Protein AF-A0A2V7VIF2-F1 (afdb_monomer_lite)

Radius of gyration: 18.92 Å; chains: 1; bounding box: 60×43×46 Å

Sequence (227 aa):
MGPTIATVLCADWAGSARGREVFSAVVGERSVRRIPVPAGGWDVEAAVKVARDCSTTGGVLLGFDAPLGVPRSFWEAATAGLDPRPRHFAEWLHGLDPRFFDTVPGREDWSIRRPFFAVPHRAEGGLTAFVRAAARQRVDLWRAVDRRVGGKPPFVVAGIPGSVGSAARDLWRSLPPHRERGEVGVWPFDGSIEALLTNNKVAVAEIYPALAYARALAPQAVPRGRK

Foldseek 3Di:
DFFDAQKEKEWAFDLDQVRIWIWIQGPVVRDIDTDDAPPVGDAPVVLLVVLLVVLVVTFYEYAYQADDDFAPQLLCLLQVPDVVGDPGRLRVLLVADPQCLDEDDDLVPDDSNNPAYEFDDPPVCTVNSNCVSQVVSVDDQDHPVCVVVVHDRLRHCYDDPRHRVSRHSRCSNPPNVCVVVLCEAEPPTNHDSSVRCVRNSYYYYYDDVVVVVCVVPPPDPPPPPDD

Structure (mmCIF, N/CA/C/O backbone):
data_AF-A0A2V7VIF2-F1
#
_entry.id   AF-A0A2V7VIF2-F1
#
loop_
_atom_site.group_PDB
_atom_site.id
_atom_site.type_symbol
_atom_site.label_atom_id
_atom_site.label_alt_id
_atom_site.label_comp_id
_atom_site.label_asym_id
_atom_site.label_entity_id
_atom_site.label_seq_id
_atom_site.pdbx_PDB_ins_code
_atom_site.Cartn_x
_atom_site.Cartn_y
_atom_site.Cartn_z
_atom_site.occupancy
_atom_site.B_iso_or_equiv
_atom_site.auth_seq_id
_atom_site.auth_comp_id
_atom_site.auth_asym_id
_atom_site.auth_atom_id
_atom_site.pdbx_PDB_model_num
ATOM 1 N N . MET A 1 1 ? -27.983 -7.231 13.848 1.00 53.22 1 MET A N 1
ATOM 2 C CA . MET A 1 1 ? -27.285 -6.005 13.404 1.00 53.22 1 MET A CA 1
ATOM 3 C C . MET A 1 1 ? -25.873 -6.410 13.018 1.00 53.22 1 MET A C 1
ATOM 5 O O . MET A 1 1 ? -25.231 -7.068 13.825 1.00 53.22 1 MET A O 1
ATOM 9 N N . GLY A 1 2 ? -25.445 -6.145 11.778 1.00 59.97 2 GLY A N 1
ATOM 10 C CA . GLY A 1 2 ? -24.071 -6.435 11.340 1.00 59.97 2 GLY A CA 1
ATOM 11 C C . GLY A 1 2 ? -23.055 -5.531 12.051 1.00 59.97 2 GLY A C 1
ATOM 12 O O . GLY A 1 2 ? -23.467 -4.538 12.657 1.00 59.97 2 GLY A O 1
ATOM 13 N N . PRO A 1 3 ? -21.752 -5.854 12.019 1.00 72.19 3 PRO A N 1
ATOM 14 C CA . PRO A 1 3 ? -20.745 -5.001 12.635 1.00 72.19 3 PRO A CA 1
ATOM 15 C C . PRO A 1 3 ? -20.755 -3.614 11.985 1.00 72.19 3 PRO A C 1
ATOM 17 O O . PRO A 1 3 ? -20.649 -3.477 10.768 1.00 72.19 3 PRO A O 1
ATOM 20 N N . THR A 1 4 ? -20.885 -2.581 12.810 1.00 84.94 4 THR A N 1
ATOM 21 C CA . THR A 1 4 ? -20.794 -1.184 12.387 1.00 84.94 4 THR A CA 1
ATOM 22 C C . THR A 1 4 ? -19.371 -0.673 12.563 1.00 84.94 4 THR A C 1
ATOM 24 O O . THR A 1 4 ? -18.682 -1.040 13.519 1.00 84.94 4 THR A O 1
ATOM 27 N N . ILE A 1 5 ? -18.940 0.211 11.664 1.00 91.06 5 ILE A N 1
ATOM 28 C CA . ILE A 1 5 ? -17.685 0.949 11.823 1.00 91.06 5 ILE A CA 1
ATOM 29 C C . ILE A 1 5 ? -17.865 1.928 12.986 1.00 91.06 5 ILE A C 1
ATOM 31 O O . ILE A 1 5 ? -18.652 2.868 12.887 1.00 91.06 5 ILE A O 1
ATOM 35 N N . ALA A 1 6 ? -17.151 1.695 14.085 1.00 93.94 6 ALA A N 1
ATOM 36 C CA . ALA A 1 6 ? -17.123 2.593 15.236 1.00 93.94 6 ALA A CA 1
ATOM 37 C C . ALA A 1 6 ? -16.050 3.676 15.069 1.00 93.94 6 ALA A C 1
ATOM 39 O O . ALA A 1 6 ? -16.282 4.836 15.414 1.00 93.94 6 ALA A O 1
ATOM 40 N N . THR A 1 7 ? -14.907 3.303 14.484 1.00 96.94 7 THR A N 1
ATOM 41 C CA . THR A 1 7 ? -13.755 4.190 14.298 1.00 96.94 7 THR A CA 1
ATOM 42 C C . THR A 1 7 ? -13.214 4.091 12.874 1.00 96.94 7 THR A C 1
ATOM 44 O O . THR A 1 7 ? -13.053 2.997 12.334 1.00 96.94 7 THR A O 1
ATOM 47 N N . VAL A 1 8 ? -12.892 5.236 12.275 1.00 96.88 8 VAL A N 1
ATOM 48 C CA . VAL A 1 8 ? -12.101 5.319 11.043 1.00 96.88 8 VAL A CA 1
ATOM 49 C C . VAL A 1 8 ? -10.745 5.915 11.392 1.00 96.88 8 VAL A C 1
ATOM 51 O O . VAL A 1 8 ? -10.676 7.021 11.922 1.00 96.88 8 VAL A O 1
ATOM 54 N N . LEU A 1 9 ? -9.673 5.190 11.100 1.00 97.75 9 LEU A N 1
ATOM 55 C CA . LEU A 1 9 ? -8.310 5.693 11.177 1.00 97.75 9 LEU A CA 1
ATOM 56 C C . LEU A 1 9 ? -7.861 6.103 9.776 1.00 97.75 9 LEU A C 1
ATOM 58 O O . LEU A 1 9 ? -7.894 5.291 8.857 1.00 97.75 9 LEU A O 1
ATOM 62 N N . CYS A 1 10 ? -7.438 7.351 9.618 1.00 96.88 10 CYS A N 1
ATOM 63 C CA . CYS A 1 10 ? -6.873 7.878 8.382 1.00 96.88 10 CYS A CA 1
ATOM 64 C C . CYS A 1 10 ? -5.376 8.093 8.588 1.00 96.88 10 CYS A C 1
ATOM 66 O O . CYS A 1 10 ? -4.982 8.984 9.342 1.00 96.88 10 CYS A O 1
ATOM 68 N N . ALA A 1 11 ? -4.564 7.274 7.932 1.00 97.06 11 ALA A N 1
ATOM 69 C CA . ALA A 1 11 ? -3.117 7.355 7.945 1.00 97.06 11 ALA A CA 1
ATOM 70 C C . ALA A 1 11 ? -2.631 8.100 6.692 1.00 97.06 11 ALA A C 1
ATOM 72 O O . ALA A 1 11 ? -2.692 7.561 5.587 1.00 97.06 11 ALA A O 1
ATOM 73 N N . ASP A 1 12 ? -2.155 9.331 6.868 1.00 94.75 12 ASP A N 1
ATOM 74 C CA . ASP A 1 12 ? -1.377 10.043 5.852 1.00 94.75 12 ASP A CA 1
ATOM 75 C C . ASP A 1 12 ? -0.024 9.332 5.728 1.00 94.75 12 ASP A C 1
ATOM 77 O O . ASP A 1 12 ? 0.753 9.280 6.691 1.00 94.75 12 ASP A O 1
ATOM 81 N N . TRP A 1 13 ? 0.206 8.668 4.591 1.00 94.56 13 TRP A N 1
ATOM 82 C CA . TRP A 1 13 ? 1.284 7.696 4.449 1.00 94.56 13 TRP A CA 1
ATOM 83 C C . TRP A 1 13 ? 2.366 8.170 3.488 1.00 94.56 13 TRP A C 1
ATOM 85 O O . TRP A 1 13 ? 2.191 8.246 2.275 1.00 94.56 13 TRP A O 1
ATOM 95 N N . ALA A 1 14 ? 3.554 8.406 4.035 1.00 87.00 14 ALA A N 1
ATOM 96 C CA . ALA A 1 14 ? 4.743 8.737 3.267 1.00 87.00 14 ALA A CA 1
ATOM 97 C C . ALA A 1 14 ? 5.722 7.556 3.187 1.00 87.00 14 ALA A C 1
ATOM 99 O O . ALA A 1 14 ? 5.712 6.626 3.996 1.00 87.00 14 ALA A O 1
ATOM 100 N N . GLY A 1 15 ? 6.657 7.629 2.237 1.00 77.69 15 GLY A N 1
ATOM 101 C CA . GLY A 1 15 ? 7.770 6.679 2.134 1.00 77.69 15 GLY A CA 1
ATOM 102 C C . GLY A 1 15 ? 8.740 6.690 3.321 1.00 77.69 15 GLY A C 1
ATOM 103 O O . GLY A 1 15 ? 9.493 5.739 3.490 1.00 77.69 15 GLY A O 1
ATOM 104 N N . SER A 1 16 ? 8.738 7.752 4.132 1.00 81.75 16 SER A N 1
ATOM 105 C CA . SER A 1 16 ? 9.545 7.871 5.347 1.00 81.75 16 SER A CA 1
ATOM 106 C C . SER A 1 16 ? 8.655 8.117 6.563 1.00 81.75 16 SER A C 1
ATOM 108 O O . SER A 1 16 ? 7.630 8.791 6.467 1.00 81.75 16 SER A O 1
ATOM 110 N N . ALA A 1 17 ? 9.074 7.610 7.724 1.00 81.00 17 ALA A N 1
ATOM 111 C CA . ALA A 1 17 ? 8.302 7.722 8.963 1.00 81.00 17 ALA A CA 1
ATOM 112 C C . ALA A 1 17 ? 8.070 9.176 9.417 1.00 81.00 17 ALA A C 1
ATOM 114 O O . ALA A 1 17 ? 7.057 9.475 10.037 1.00 81.00 17 ALA A O 1
ATOM 115 N N . ARG A 1 18 ? 8.984 10.098 9.076 1.00 81.19 18 ARG A N 1
ATOM 116 C CA . ARG A 1 18 ? 8.942 11.507 9.510 1.00 81.19 18 ARG A CA 1
ATOM 117 C C . ARG A 1 18 ? 7.752 12.295 8.945 1.00 81.19 18 ARG A C 1
ATOM 119 O O . ARG A 1 18 ? 7.425 13.340 9.492 1.00 81.19 18 ARG A O 1
ATOM 126 N N . GLY A 1 19 ? 7.152 11.832 7.850 1.00 79.62 19 GLY A N 1
ATOM 127 C CA . GLY A 1 19 ? 6.015 12.495 7.204 1.00 79.62 19 GLY A CA 1
ATOM 128 C C . GLY A 1 19 ? 4.673 11.809 7.435 1.00 79.62 19 GLY A C 1
ATOM 129 O O . GLY A 1 19 ? 3.715 12.172 6.769 1.00 79.62 19 GLY A O 1
ATOM 130 N N . ARG A 1 20 ? 4.613 10.790 8.298 1.00 94.38 20 ARG A N 1
ATOM 131 C CA . ARG A 1 20 ? 3.396 10.003 8.514 1.00 94.38 20 ARG A CA 1
ATOM 132 C C . ARG A 1 20 ? 2.598 10.548 9.681 1.00 94.38 20 ARG A C 1
ATOM 134 O O . ARG A 1 20 ? 3.163 10.864 10.724 1.00 94.38 20 ARG A O 1
ATOM 141 N N . GLU A 1 21 ? 1.286 10.576 9.522 1.00 96.25 21 GLU A N 1
ATOM 142 C CA . GLU A 1 21 ? 0.345 11.023 10.546 1.00 96.25 21 GLU A CA 1
ATOM 143 C C . GLU A 1 21 ? -0.875 10.111 10.569 1.00 96.25 21 GLU A C 1
ATOM 145 O O . GLU A 1 21 ? -1.302 9.619 9.529 1.00 96.25 21 GLU A O 1
ATOM 150 N N . VAL A 1 22 ? -1.469 9.904 11.746 1.00 97.56 22 VAL A N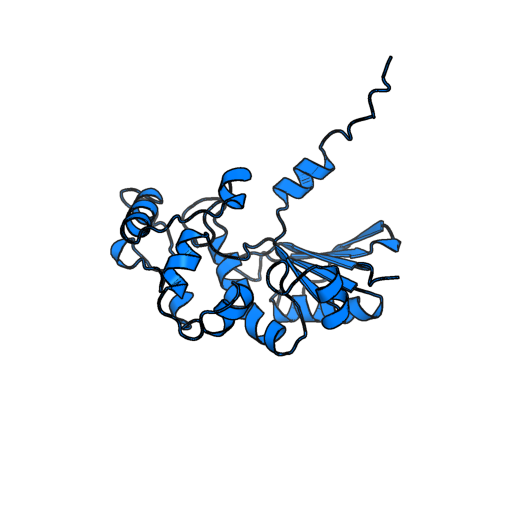 1
ATOM 151 C CA . VAL A 1 22 ? -2.707 9.126 11.880 1.00 97.56 22 VAL A CA 1
ATOM 152 C C . VAL A 1 22 ? -3.750 9.951 12.616 1.00 97.56 22 VAL A C 1
ATOM 154 O O . VAL A 1 22 ? -3.506 10.486 13.699 1.00 97.56 22 VAL A O 1
ATOM 157 N N . PHE A 1 23 ? -4.938 10.030 12.030 1.00 97.31 23 PHE A N 1
ATOM 158 C CA . PHE A 1 23 ? -6.107 10.674 12.610 1.00 97.31 23 PHE A CA 1
ATOM 159 C C . PHE A 1 23 ? -7.181 9.629 12.882 1.00 97.31 23 PHE A C 1
ATOM 161 O O . PHE A 1 23 ? -7.395 8.735 12.072 1.00 97.31 23 PHE A O 1
ATOM 168 N N . SER A 1 24 ? -7.874 9.759 14.007 1.00 97.06 24 SER A N 1
ATOM 169 C CA . SER A 1 24 ? -9.024 8.937 14.362 1.00 97.06 24 SER A CA 1
ATOM 170 C C . SER A 1 24 ? -10.302 9.747 14.265 1.00 97.06 24 SER A C 1
ATOM 172 O O . SER A 1 24 ? -10.382 10.846 14.813 1.00 97.06 24 SER A O 1
ATOM 174 N N . ALA A 1 25 ? -11.291 9.190 13.576 1.00 95.81 25 ALA A N 1
ATOM 175 C CA . ALA A 1 25 ? -12.657 9.669 13.542 1.00 95.81 25 ALA A CA 1
ATOM 176 C C . ALA A 1 25 ? -13.565 8.659 14.255 1.00 95.81 25 ALA A C 1
ATOM 178 O O . ALA A 1 25 ? -13.778 7.551 13.757 1.00 95.81 25 ALA A O 1
ATOM 179 N N . VAL A 1 26 ? -14.116 9.044 15.407 1.00 94.75 26 VAL A N 1
ATOM 180 C CA . VAL A 1 26 ? -15.077 8.216 16.149 1.00 94.75 26 VAL A CA 1
ATOM 181 C C . VAL A 1 26 ? -16.476 8.549 15.645 1.00 94.75 26 VAL A C 1
ATOM 183 O O . VAL A 1 26 ? -16.974 9.659 15.844 1.00 94.75 26 VAL A O 1
ATOM 186 N N . VAL A 1 27 ? -17.113 7.592 14.967 1.00 91.06 27 VAL A N 1
ATOM 187 C CA . VAL A 1 27 ? -18.338 7.827 14.184 1.00 91.06 27 VAL A CA 1
ATOM 188 C C . VAL A 1 27 ? -19.492 8.291 15.073 1.00 91.06 27 VAL A C 1
ATOM 190 O O . VAL A 1 27 ? -20.161 9.271 14.744 1.00 91.06 27 VAL A O 1
ATOM 193 N N . GLY A 1 28 ? -19.693 7.628 16.216 1.00 90.25 28 GLY A N 1
ATOM 194 C CA . GLY A 1 28 ? -20.764 7.965 17.160 1.00 90.25 28 GLY A CA 1
ATOM 195 C C . GLY A 1 28 ? -20.586 9.334 17.823 1.00 90.25 28 GLY A C 1
ATOM 196 O O . GLY A 1 28 ? -21.564 10.044 18.033 1.00 90.25 28 GLY A O 1
ATOM 197 N N . GLU A 1 29 ? -19.343 9.738 18.092 1.00 93.00 29 GLU A N 1
ATOM 198 C CA . GLU A 1 29 ? -19.028 11.042 18.693 1.00 93.00 29 GLU A CA 1
ATOM 199 C C . GLU A 1 29 ? -18.984 12.179 17.669 1.00 93.00 29 GLU A C 1
ATOM 201 O O . GLU A 1 29 ? -18.996 13.349 18.047 1.00 93.00 29 GLU A O 1
ATOM 206 N N . ARG A 1 30 ? -18.876 11.849 16.375 1.00 92.12 30 ARG A N 1
ATOM 207 C CA . ARG A 1 30 ? -18.599 12.809 15.296 1.00 92.12 30 ARG A CA 1
ATOM 208 C C . ARG A 1 30 ? -17.356 13.664 15.580 1.00 92.12 30 ARG A C 1
ATOM 210 O O . ARG A 1 30 ? -17.311 14.839 15.219 1.00 92.12 30 ARG A O 1
ATOM 217 N N . SER A 1 31 ? -16.354 13.071 16.226 1.00 93.06 31 SER A N 1
ATOM 218 C CA . SER A 1 31 ? -15.113 13.740 16.613 1.00 93.06 31 SER A CA 1
ATOM 219 C C . SER A 1 31 ? -13.951 13.250 15.751 1.00 93.06 31 SER A C 1
ATOM 221 O O . SER A 1 31 ? -13.909 12.082 15.369 1.00 93.06 31 SER A O 1
ATOM 223 N N . VAL A 1 32 ? -13.017 14.151 15.430 1.00 95.12 32 VAL A N 1
ATOM 224 C CA . VAL A 1 32 ? -11.762 13.826 14.739 1.00 95.12 32 VAL A CA 1
ATOM 225 C C . VAL A 1 32 ? -10.604 14.285 15.606 1.00 95.12 32 VAL A C 1
ATOM 227 O O . VAL A 1 32 ? -10.598 15.416 16.092 1.00 95.12 32 VAL A O 1
ATOM 230 N N . ARG A 1 33 ? -9.625 13.408 15.819 1.00 96.56 33 ARG A N 1
ATOM 231 C CA . ARG A 1 33 ? -8.464 13.677 16.669 1.00 96.56 33 ARG A CA 1
ATOM 232 C C . ARG A 1 33 ? -7.207 13.161 15.995 1.00 96.56 33 ARG A C 1
ATOM 234 O O . ARG A 1 33 ? -7.208 12.076 15.421 1.00 96.56 33 ARG A O 1
ATOM 241 N N . ARG A 1 34 ? -6.120 13.919 16.095 1.00 97.44 34 ARG A N 1
ATOM 242 C CA . ARG A 1 34 ? -4.791 13.418 15.742 1.00 97.44 34 ARG A CA 1
ATOM 243 C C . ARG A 1 34 ? -4.338 12.435 16.818 1.00 97.44 34 ARG A C 1
ATOM 245 O O . ARG A 1 34 ? -4.442 12.747 18.004 1.00 97.44 34 ARG A O 1
ATOM 252 N N . ILE A 1 35 ? -3.850 11.268 16.414 1.00 97.31 35 ILE A N 1
ATOM 253 C CA . ILE A 1 35 ? -3.261 10.298 17.336 1.00 97.31 35 ILE A CA 1
ATOM 254 C C . ILE A 1 35 ? -1.810 10.716 17.618 1.00 97.31 35 ILE A C 1
ATOM 256 O O . ILE A 1 35 ? -1.086 11.038 16.672 1.00 97.31 35 ILE A O 1
ATOM 260 N N . PRO A 1 36 ? -1.367 10.743 18.890 1.00 95.62 36 PRO A N 1
ATOM 261 C CA . PRO A 1 36 ? 0.021 11.038 19.222 1.00 95.62 36 PRO A CA 1
ATOM 262 C C . PRO A 1 36 ? 0.992 10.116 18.480 1.00 95.62 36 PRO A C 1
ATOM 264 O O . PRO A 1 36 ? 0.777 8.906 18.408 1.00 95.62 36 PRO A O 1
ATOM 267 N N . VAL A 1 37 ? 2.065 10.696 17.941 1.00 94.12 37 VAL A N 1
ATOM 268 C CA . VAL A 1 37 ? 3.093 9.946 17.213 1.00 94.12 37 VAL A CA 1
ATOM 269 C C . VAL A 1 37 ? 3.811 8.995 18.186 1.00 94.12 37 VAL A C 1
ATOM 271 O O . VAL A 1 37 ? 4.276 9.455 19.233 1.00 94.12 37 VAL A O 1
ATOM 274 N N . PRO A 1 38 ? 3.924 7.690 17.876 1.00 92.88 38 PRO A N 1
ATOM 275 C CA . PRO A 1 38 ? 4.687 6.747 18.690 1.00 92.88 38 PRO A CA 1
ATOM 276 C C . PRO A 1 38 ? 6.164 7.148 18.801 1.00 92.88 38 PRO A C 1
ATOM 278 O O . PRO A 1 38 ? 6.705 7.795 17.907 1.00 92.88 38 PRO A O 1
ATOM 281 N N . ALA A 1 39 ? 6.857 6.712 19.858 1.00 88.62 39 ALA A N 1
ATOM 282 C CA . ALA A 1 39 ? 8.267 7.061 20.085 1.00 88.62 39 ALA A CA 1
ATOM 283 C C . ALA A 1 39 ? 9.205 6.670 18.919 1.00 88.62 39 ALA A C 1
ATOM 285 O O . ALA A 1 39 ? 10.198 7.351 18.679 1.00 88.62 39 ALA A O 1
ATOM 286 N N . GLY A 1 40 ? 8.877 5.604 18.177 1.00 88.38 40 GLY A N 1
ATOM 287 C CA . GLY A 1 40 ? 9.597 5.161 16.973 1.00 88.38 40 GLY A CA 1
ATOM 288 C C . GLY A 1 40 ? 9.097 5.772 15.655 1.00 88.38 40 GLY A C 1
ATOM 289 O O . GLY A 1 40 ? 9.609 5.430 14.593 1.00 88.38 40 GLY A O 1
ATOM 290 N N . GLY A 1 41 ? 8.111 6.669 15.706 1.00 93.25 41 GLY A N 1
ATOM 291 C CA . GLY A 1 41 ? 7.366 7.131 14.538 1.00 93.25 41 GLY A CA 1
ATOM 292 C C . GLY A 1 41 ? 6.275 6.151 14.104 1.00 93.25 41 GLY A C 1
ATOM 293 O O . GLY A 1 41 ? 6.028 5.132 14.748 1.00 93.25 41 GLY A O 1
ATOM 294 N N . TRP A 1 42 ? 5.592 6.484 13.010 1.00 96.50 42 TRP A N 1
ATOM 295 C CA . TRP A 1 42 ? 4.562 5.622 12.435 1.00 96.50 42 TRP A CA 1
ATOM 296 C C . TRP A 1 42 ? 5.151 4.603 11.455 1.00 96.50 42 TRP A C 1
ATOM 298 O O . TRP A 1 42 ? 5.787 4.957 10.458 1.00 96.50 42 TRP A O 1
ATOM 308 N N . ASP A 1 43 ? 4.850 3.335 11.694 1.00 96.56 43 ASP A N 1
ATOM 309 C CA . ASP A 1 43 ? 4.967 2.224 10.755 1.00 96.56 43 ASP A CA 1
ATOM 310 C C . ASP A 1 43 ? 3.654 1.420 10.725 1.00 96.56 43 ASP A C 1
ATOM 312 O O . ASP A 1 43 ? 2.690 1.746 11.430 1.00 96.56 43 ASP A O 1
ATOM 316 N N . VAL A 1 44 ? 3.569 0.432 9.828 1.00 97.06 44 VAL A N 1
ATOM 317 C CA . VAL A 1 44 ? 2.336 -0.353 9.660 1.00 97.06 44 VAL A CA 1
ATOM 318 C C . VAL A 1 44 ? 1.989 -1.101 10.949 1.00 97.06 44 VAL A C 1
ATOM 320 O O . VAL A 1 44 ? 0.817 -1.138 11.312 1.00 97.06 44 VAL A O 1
ATOM 323 N N . GLU A 1 45 ? 2.984 -1.600 11.685 1.00 97.19 45 GLU A N 1
ATOM 324 C CA . GLU A 1 45 ? 2.784 -2.283 12.968 1.00 97.19 45 GLU A CA 1
ATOM 325 C C . GLU A 1 45 ? 2.131 -1.353 13.999 1.00 97.19 45 GLU A C 1
ATOM 327 O O . GLU A 1 45 ? 1.100 -1.696 14.577 1.00 97.19 45 GLU A O 1
ATOM 332 N N . ALA A 1 46 ? 2.648 -0.137 14.176 1.00 97.38 46 ALA A N 1
ATOM 333 C CA . ALA A 1 46 ? 2.081 0.848 15.087 1.00 97.38 46 ALA A CA 1
ATOM 334 C C . ALA A 1 46 ? 0.657 1.260 14.682 1.00 97.38 46 ALA A C 1
ATOM 336 O O . ALA A 1 46 ? -0.222 1.376 15.542 1.00 97.38 46 ALA A O 1
ATOM 337 N N . ALA A 1 47 ? 0.401 1.451 13.384 1.00 98.00 47 ALA A N 1
ATOM 338 C CA . ALA A 1 47 ? -0.930 1.782 12.879 1.00 98.00 47 ALA A CA 1
ATOM 339 C C . ALA A 1 47 ? -1.935 0.638 13.110 1.00 98.00 47 ALA A C 1
ATOM 341 O O . ALA A 1 47 ? -3.046 0.879 13.589 1.00 98.00 47 ALA A O 1
ATOM 342 N N . VAL A 1 48 ? -1.539 -0.611 12.835 1.00 98.12 48 VAL A N 1
ATOM 343 C CA . VAL A 1 48 ? -2.360 -1.807 13.088 1.00 98.12 48 VAL A CA 1
ATOM 344 C C . VAL A 1 48 ? -2.600 -1.997 14.581 1.00 98.12 48 VAL A C 1
ATOM 346 O O . VAL A 1 48 ? -3.730 -2.280 14.980 1.00 98.12 48 VAL A O 1
ATOM 349 N N . LYS A 1 49 ? -1.587 -1.781 15.426 1.00 97.25 49 LYS A N 1
ATOM 350 C CA . LYS A 1 49 ? -1.742 -1.844 16.881 1.00 97.25 49 LYS A CA 1
ATOM 351 C C . LYS A 1 49 ? -2.806 -0.859 17.367 1.00 97.25 49 LYS A C 1
ATOM 353 O O . LYS A 1 49 ? -3.714 -1.259 18.089 1.00 97.25 49 LYS A O 1
ATOM 358 N N . VAL A 1 50 ? -2.740 0.403 16.938 1.00 97.44 50 VAL A N 1
ATOM 359 C CA . VAL A 1 50 ? -3.749 1.413 17.303 1.00 97.44 50 VAL A CA 1
ATOM 360 C C . VAL A 1 50 ? -5.135 1.026 16.786 1.00 97.44 50 VAL A C 1
ATOM 362 O O . VAL A 1 50 ? -6.113 1.141 17.522 1.00 97.44 50 VAL A O 1
ATOM 365 N N . ALA A 1 51 ? -5.235 0.503 15.562 1.00 97.75 51 ALA A N 1
ATOM 366 C CA . ALA A 1 51 ? -6.502 0.012 15.021 1.00 97.75 51 ALA A CA 1
ATOM 367 C C . ALA A 1 51 ? -7.098 -1.118 15.865 1.00 97.75 51 ALA A C 1
ATOM 369 O O . ALA A 1 51 ? -8.294 -1.112 16.157 1.00 97.75 51 ALA A O 1
ATOM 370 N N . ARG A 1 52 ? -6.266 -2.061 16.308 1.00 96.38 52 ARG A N 1
ATOM 371 C CA . ARG A 1 52 ? -6.684 -3.152 17.188 1.00 96.38 52 ARG A CA 1
ATOM 372 C C . ARG A 1 52 ? -7.131 -2.647 18.554 1.00 96.38 52 ARG A C 1
ATOM 374 O O . ARG A 1 52 ? -8.181 -3.082 19.022 1.00 96.38 52 ARG A O 1
ATOM 381 N N . ASP A 1 53 ? -6.407 -1.708 19.153 1.00 95.38 53 ASP A N 1
ATOM 382 C CA . ASP A 1 53 ? -6.784 -1.110 20.438 1.00 95.38 53 ASP A CA 1
ATOM 383 C C . ASP A 1 53 ? -8.159 -0.407 20.332 1.00 95.38 53 ASP A C 1
ATOM 385 O O . ASP A 1 53 ? -9.042 -0.606 21.173 1.00 95.38 53 ASP A O 1
ATOM 389 N N . CYS A 1 54 ? -8.400 0.322 19.234 1.00 94.25 54 CYS A N 1
ATOM 390 C CA . CYS A 1 54 ? -9.695 0.942 18.931 1.00 94.25 54 CYS A CA 1
ATOM 391 C C . CYS A 1 54 ? -10.814 -0.067 18.615 1.00 94.25 54 CYS A C 1
ATOM 393 O O . CYS A 1 54 ? -11.988 0.282 18.718 1.00 94.25 54 CYS A O 1
ATOM 395 N N . SER A 1 55 ? -10.485 -1.306 18.241 1.00 91.88 55 SER A N 1
ATOM 396 C CA . SER A 1 55 ? -11.481 -2.307 17.831 1.00 91.88 55 SER A CA 1
ATOM 397 C C . SER A 1 55 ? -12.282 -2.927 18.982 1.00 91.88 55 SER A C 1
ATOM 399 O O . SER A 1 55 ? -13.271 -3.630 18.768 1.00 91.88 55 SER A O 1
ATOM 401 N N . THR A 1 56 ? -11.896 -2.618 20.221 1.00 85.81 56 THR A N 1
ATOM 402 C CA . THR A 1 56 ? -12.605 -3.029 21.442 1.00 85.81 56 THR A CA 1
ATOM 403 C C . THR A 1 56 ? -14.006 -2.421 21.554 1.00 85.81 56 THR A C 1
ATOM 405 O O . THR A 1 56 ? -14.876 -3.007 22.196 1.00 85.81 56 THR A O 1
ATOM 408 N N . THR A 1 57 ? -14.255 -1.283 20.897 1.00 82.69 57 THR A N 1
ATOM 409 C CA . THR A 1 57 ? -15.545 -0.572 20.907 1.00 82.69 57 THR A CA 1
ATOM 410 C C . THR A 1 57 ? -16.373 -0.789 19.635 1.00 82.69 57 THR A C 1
ATOM 412 O O . THR A 1 57 ? -17.500 -0.303 19.543 1.00 82.69 57 THR A O 1
ATOM 415 N N . GLY A 1 58 ? -15.851 -1.536 18.654 1.00 91.00 58 GLY A N 1
ATOM 416 C CA . GLY A 1 58 ? -16.532 -1.852 17.398 1.00 91.00 58 GLY A CA 1
ATOM 417 C C . GLY A 1 58 ? -15.569 -2.062 16.230 1.00 91.00 58 GLY A C 1
ATOM 418 O O . GLY A 1 58 ? -14.359 -2.132 16.408 1.00 91.00 58 GLY A O 1
ATOM 419 N N . GLY A 1 59 ? -16.099 -2.179 15.011 1.00 95.75 59 GLY A N 1
ATOM 420 C CA . GLY A 1 59 ? -15.265 -2.353 13.821 1.00 95.75 59 GLY A CA 1
ATOM 421 C C . GLY A 1 59 ? -14.421 -1.111 13.516 1.00 95.75 59 GLY A C 1
ATOM 422 O O . GLY A 1 59 ? -14.895 0.017 13.686 1.00 95.75 59 GLY A O 1
ATOM 423 N N . VAL A 1 60 ? -13.196 -1.309 13.029 1.00 97.88 60 VAL A N 1
ATOM 424 C CA . VAL A 1 60 ? -12.271 -0.233 12.649 1.00 97.88 60 VAL A CA 1
ATOM 425 C C . VAL A 1 60 ? -11.945 -0.307 11.166 1.00 97.88 60 VAL A C 1
ATOM 427 O O . VAL A 1 60 ? -11.555 -1.356 10.655 1.00 97.88 60 VAL A O 1
ATOM 430 N N . LEU A 1 61 ? -12.069 0.826 10.479 1.00 97.81 61 LEU A N 1
ATOM 431 C CA . LEU A 1 61 ? -11.544 1.004 9.128 1.00 97.81 61 LEU A CA 1
ATOM 432 C C . LEU A 1 61 ? -10.202 1.733 9.217 1.00 97.81 61 LEU A C 1
ATOM 434 O O . LEU A 1 61 ? -10.176 2.909 9.568 1.00 97.81 61 LEU A O 1
ATOM 438 N N . LEU A 1 62 ? -9.102 1.048 8.914 1.00 98.38 62 LEU A N 1
ATOM 439 C CA . LEU A 1 62 ? -7.759 1.622 8.839 1.00 98.38 62 LEU A CA 1
ATOM 440 C C . LEU A 1 62 ? -7.428 1.956 7.381 1.00 98.38 62 LEU A C 1
ATOM 442 O O . LEU A 1 62 ? -7.079 1.090 6.582 1.00 98.38 62 LEU A O 1
ATOM 446 N N . GLY A 1 63 ? -7.570 3.224 7.027 1.00 97.94 63 GLY A N 1
ATOM 447 C CA . GLY A 1 63 ? -7.292 3.737 5.698 1.00 97.94 63 GLY A CA 1
ATOM 448 C C . GLY A 1 63 ? -5.882 4.310 5.582 1.00 97.94 63 GLY A C 1
ATOM 449 O O . GLY A 1 63 ? -5.521 5.176 6.372 1.00 97.94 63 GLY A O 1
ATOM 450 N N . PHE A 1 64 ? -5.113 3.883 4.582 1.00 97.94 64 PHE A N 1
ATOM 451 C CA . PHE A 1 64 ? -3.798 4.446 4.255 1.00 97.94 64 PHE A CA 1
ATOM 452 C C . PHE A 1 64 ? -3.868 5.315 2.999 1.00 97.94 64 PHE A C 1
ATOM 454 O O . PHE A 1 64 ? -4.440 4.889 1.994 1.00 97.94 64 PHE A O 1
ATOM 461 N N . ASP A 1 65 ? -3.256 6.503 3.025 1.00 95.62 65 ASP A N 1
ATOM 462 C CA . ASP A 1 65 ? -2.998 7.322 1.829 1.00 95.62 65 ASP A CA 1
ATOM 463 C C . ASP A 1 65 ? -1.834 6.729 1.024 1.00 95.62 65 ASP A C 1
ATOM 465 O O . ASP A 1 65 ? -0.751 7.290 0.879 1.00 95.62 65 ASP A O 1
ATOM 469 N N . ALA A 1 66 ? -2.036 5.495 0.575 1.00 95.88 66 ALA A N 1
ATOM 470 C CA . ALA A 1 66 ? -1.101 4.735 -0.223 1.00 95.88 66 ALA A CA 1
ATOM 471 C C . ALA A 1 66 ? -1.879 3.755 -1.112 1.00 95.88 66 ALA A C 1
ATOM 473 O O . ALA A 1 66 ? -2.826 3.118 -0.642 1.00 95.88 66 ALA A O 1
ATOM 474 N N . PRO A 1 67 ? -1.460 3.574 -2.376 1.00 96.38 67 PRO A N 1
ATOM 475 C CA . PRO A 1 67 ? -2.056 2.598 -3.272 1.00 96.38 67 PRO A CA 1
ATOM 476 C C . PRO A 1 67 ? -2.190 1.206 -2.669 1.00 96.38 67 PRO A C 1
ATOM 478 O O . PRO A 1 67 ? -1.219 0.684 -2.131 1.00 96.38 67 PRO A O 1
ATOM 481 N N . LEU A 1 68 ? -3.340 0.559 -2.858 1.00 97.00 68 LEU A N 1
ATOM 482 C CA . LEU A 1 68 ? -3.511 -0.883 -2.701 1.00 97.00 68 LEU A CA 1
ATOM 483 C C . LEU A 1 68 ? -3.921 -1.512 -4.037 1.00 97.00 68 LEU A C 1
ATOM 485 O O . LEU A 1 68 ? -4.818 -1.048 -4.743 1.00 97.00 68 LEU A O 1
ATOM 489 N N . GLY A 1 69 ? -3.258 -2.604 -4.404 1.00 97.25 69 GLY A N 1
ATOM 490 C CA . GLY A 1 69 ? -3.483 -3.273 -5.680 1.00 97.25 69 GLY A CA 1
ATOM 491 C C . GLY A 1 69 ? -2.600 -2.774 -6.818 1.00 97.25 69 GLY A C 1
ATOM 492 O O . GLY A 1 69 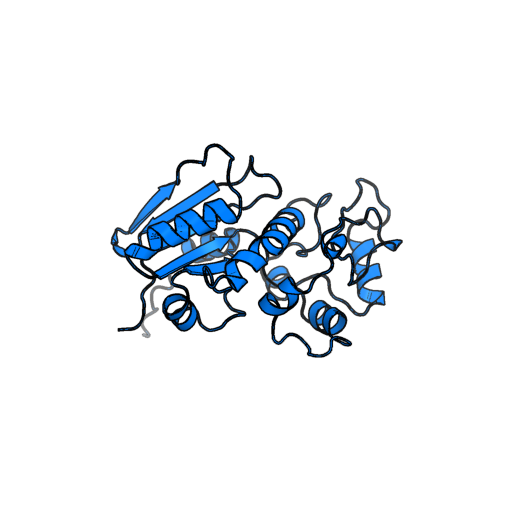? -1.909 -1.761 -6.736 1.00 97.25 69 GLY A O 1
ATOM 493 N N . VAL A 1 70 ? -2.658 -3.514 -7.921 1.00 98.06 70 VAL A N 1
ATOM 494 C CA . VAL A 1 70 ? -1.873 -3.282 -9.138 1.00 98.06 70 VAL A CA 1
ATOM 495 C C . VAL A 1 70 ? -2.793 -3.094 -10.349 1.00 98.06 70 VAL A C 1
ATOM 497 O O . VAL A 1 70 ? -3.974 -3.454 -10.291 1.00 98.06 70 VAL A O 1
ATOM 500 N N . PRO A 1 71 ? -2.293 -2.535 -11.466 1.00 98.00 71 PRO A N 1
ATOM 501 C CA . PRO A 1 71 ? -3.033 -2.506 -12.725 1.00 98.00 71 PRO A CA 1
ATOM 502 C C . PRO A 1 71 ? -3.481 -3.908 -13.157 1.00 98.00 71 PRO A C 1
ATOM 504 O O . PRO A 1 71 ? -2.770 -4.887 -12.941 1.00 98.00 71 PRO A O 1
ATOM 507 N N . ARG A 1 72 ? -4.638 -4.018 -13.822 1.00 97.31 72 ARG A N 1
ATOM 508 C CA . ARG A 1 72 ? -5.189 -5.319 -14.248 1.00 97.31 72 ARG A CA 1
ATOM 509 C C . ARG A 1 72 ? -4.228 -6.098 -15.150 1.00 97.31 72 ARG A C 1
ATOM 511 O O . ARG A 1 72 ? -3.960 -7.262 -14.884 1.00 97.31 72 ARG A O 1
ATOM 518 N N . SER A 1 73 ? -3.655 -5.443 -16.157 1.00 98.19 73 SER A N 1
ATOM 519 C CA . SER A 1 73 ? -2.659 -6.061 -17.043 1.00 98.19 73 SER A CA 1
ATOM 520 C C . SER A 1 73 ? -1.393 -6.484 -16.293 1.00 98.19 73 SER A C 1
ATOM 522 O O . SER A 1 73 ? -0.785 -7.495 -16.626 1.00 98.19 73 SER A O 1
ATOM 524 N N . PHE A 1 74 ? -0.998 -5.725 -15.261 1.00 98.50 74 PHE A N 1
ATOM 525 C CA . PHE A 1 74 ? 0.127 -6.094 -14.404 1.00 98.50 74 PHE A CA 1
ATOM 526 C C . PHE A 1 74 ? -0.196 -7.374 -13.632 1.00 98.50 74 PHE A C 1
ATOM 528 O O . PHE A 1 74 ? 0.604 -8.300 -13.637 1.00 98.50 74 PHE A O 1
ATOM 535 N N . TRP A 1 75 ? -1.372 -7.437 -12.998 1.00 97.75 75 TRP A N 1
ATOM 536 C CA . TRP A 1 75 ? -1.846 -8.620 -12.278 1.00 97.75 75 TRP A CA 1
ATOM 537 C C . TRP A 1 75 ? -1.848 -9.862 -13.166 1.00 97.75 75 TRP A C 1
ATOM 539 O O . TRP A 1 75 ? -1.320 -10.904 -12.785 1.00 97.75 75 TRP A O 1
ATOM 549 N N . GLU A 1 76 ? -2.427 -9.747 -14.360 1.00 97.56 76 GLU A N 1
ATOM 550 C CA . GLU A 1 76 ? -2.484 -10.834 -15.334 1.00 97.56 76 GLU A CA 1
ATOM 551 C C . GLU A 1 76 ? -1.080 -11.330 -15.680 1.00 97.56 76 GLU A C 1
ATOM 553 O O . GLU A 1 76 ? -0.816 -12.522 -15.550 1.00 97.56 76 GLU A O 1
ATOM 558 N N . ALA A 1 77 ? -0.158 -10.425 -16.011 1.00 97.31 77 ALA A N 1
ATOM 559 C CA . ALA A 1 77 ? 1.204 -10.793 -16.375 1.00 97.31 77 ALA A CA 1
ATOM 560 C C . ALA A 1 77 ? 2.021 -11.349 -15.191 1.00 97.31 77 ALA A C 1
ATOM 562 O O . ALA A 1 77 ? 2.756 -12.321 -15.350 1.00 97.31 77 ALA A O 1
ATOM 563 N N . ALA A 1 78 ? 1.869 -10.780 -13.992 1.00 96.69 78 ALA A N 1
ATOM 564 C CA . ALA A 1 78 ? 2.579 -11.205 -12.784 1.00 96.69 78 ALA A CA 1
ATOM 565 C C . ALA A 1 78 ? 2.134 -12.576 -12.261 1.00 96.69 78 ALA A C 1
ATOM 567 O O . ALA A 1 78 ? 2.891 -13.233 -11.549 1.00 96.69 78 ALA A O 1
ATOM 568 N N . THR A 1 79 ? 0.919 -13.006 -12.609 1.00 96.88 79 THR A N 1
ATOM 569 C CA . THR A 1 79 ? 0.323 -14.254 -12.111 1.00 96.88 79 THR A CA 1
ATOM 570 C C . THR A 1 79 ? 0.167 -15.339 -13.180 1.00 96.88 79 THR A C 1
ATOM 572 O O . THR A 1 79 ? -0.229 -16.450 -12.842 1.00 96.88 79 THR A O 1
ATOM 575 N N . ALA A 1 80 ? 0.511 -15.062 -14.446 1.00 93.62 80 ALA A N 1
ATOM 576 C CA . ALA A 1 80 ? 0.287 -15.949 -15.598 1.00 93.62 80 ALA A CA 1
ATOM 577 C C . ALA A 1 80 ? 0.996 -17.319 -15.538 1.00 93.62 80 ALA A C 1
ATOM 579 O O . ALA A 1 80 ? 0.687 -18.189 -16.345 1.00 93.62 80 ALA A O 1
ATOM 580 N N . GLY A 1 81 ? 1.930 -17.522 -14.607 1.00 91.62 81 GLY A N 1
ATOM 581 C CA . GLY A 1 81 ? 2.659 -18.784 -14.437 1.00 91.62 81 GLY A CA 1
ATOM 582 C C . GLY A 1 81 ? 2.786 -19.240 -12.986 1.00 91.62 81 GLY A C 1
ATOM 583 O O . GLY A 1 81 ? 3.682 -20.019 -12.683 1.00 91.62 81 GLY A O 1
ATOM 584 N N . LEU A 1 82 ? 1.956 -18.710 -12.084 1.00 94.44 82 LEU A N 1
ATOM 585 C CA . LEU A 1 82 ? 1.926 -19.155 -10.691 1.00 94.44 82 LEU A CA 1
ATOM 586 C C . LEU A 1 82 ? 0.936 -20.311 -10.542 1.00 94.44 82 LEU A C 1
ATOM 588 O O . LEU A 1 82 ? -0.200 -20.199 -11.003 1.00 94.44 82 LEU A O 1
ATOM 592 N N . ASP A 1 83 ? 1.367 -21.380 -9.875 1.00 93.12 83 ASP A N 1
ATOM 593 C CA . ASP A 1 83 ? 0.542 -22.541 -9.544 1.00 93.12 83 ASP A CA 1
ATOM 594 C C . ASP A 1 83 ? 0.739 -22.921 -8.058 1.00 93.12 83 ASP A C 1
ATOM 596 O O . ASP A 1 83 ? 1.855 -23.286 -7.677 1.00 93.12 83 ASP A O 1
ATOM 600 N N . PRO A 1 84 ? -0.288 -22.780 -7.196 1.00 92.75 84 PRO A N 1
ATOM 601 C CA . PRO A 1 84 ? -1.604 -22.227 -7.506 1.00 92.75 84 PRO A CA 1
ATOM 602 C C . PRO A 1 84 ? -1.536 -20.727 -7.819 1.00 92.75 84 PRO A C 1
ATOM 604 O O . PRO A 1 84 ? -0.744 -19.971 -7.250 1.00 92.75 84 PRO A O 1
ATOM 607 N N . ARG A 1 85 ? -2.419 -20.270 -8.711 1.00 95.38 85 ARG A N 1
ATOM 608 C CA . ARG A 1 85 ? -2.581 -18.839 -8.979 1.00 95.38 85 ARG A CA 1
ATOM 609 C C . ARG A 1 85 ? -3.253 -18.167 -7.773 1.00 95.38 85 ARG A C 1
ATOM 611 O O . ARG A 1 85 ? -4.354 -18.587 -7.410 1.00 95.38 85 ARG A O 1
ATOM 618 N N . PRO A 1 86 ? -2.675 -17.097 -7.194 1.00 96.50 86 PRO A N 1
ATOM 619 C CA . PRO A 1 86 ? -3.323 -16.364 -6.108 1.00 96.50 86 PRO A CA 1
ATOM 620 C C . PRO A 1 86 ? -4.677 -15.805 -6.549 1.00 96.50 86 PRO A C 1
ATOM 622 O O . PRO A 1 86 ? -4.817 -15.334 -7.681 1.00 96.50 86 PRO A O 1
ATOM 625 N N . ARG A 1 87 ? -5.676 -15.808 -5.662 1.00 95.75 87 ARG A N 1
ATOM 626 C CA . ARG A 1 87 ? -7.038 -15.376 -6.021 1.00 95.75 87 ARG A CA 1
ATOM 627 C C . ARG A 1 87 ? -7.149 -13.866 -6.185 1.00 95.75 87 ARG A C 1
ATOM 629 O O . ARG A 1 87 ? -7.954 -13.382 -6.977 1.00 95.75 87 ARG A O 1
ATOM 636 N N . HIS A 1 88 ? -6.356 -13.117 -5.426 1.00 96.31 88 HIS A N 1
ATOM 637 C CA . HIS A 1 88 ? -6.385 -11.658 -5.406 1.00 96.31 88 HIS A CA 1
ATOM 638 C C . HIS A 1 88 ? -5.055 -11.068 -4.926 1.00 96.31 88 HIS A C 1
ATOM 640 O O . HIS A 1 88 ? -4.183 -11.761 -4.402 1.00 96.31 88 HIS A O 1
ATOM 646 N N . PHE A 1 89 ? -4.920 -9.749 -5.073 1.00 97.31 89 PHE A N 1
ATOM 647 C CA . PHE A 1 89 ? -3.710 -8.997 -4.738 1.00 97.31 89 PHE A CA 1
ATOM 648 C C . PHE A 1 89 ? -3.197 -9.250 -3.313 1.00 97.31 89 PHE A C 1
ATOM 650 O O . PHE A 1 89 ? -2.013 -9.516 -3.143 1.00 97.31 89 PHE A O 1
ATOM 657 N N . ALA A 1 90 ? -4.075 -9.216 -2.304 1.00 96.44 90 ALA A N 1
ATOM 658 C CA . ALA A 1 90 ? -3.657 -9.392 -0.910 1.00 96.44 90 ALA A CA 1
ATOM 659 C C . ALA A 1 90 ? -3.060 -10.784 -0.608 1.00 96.44 90 ALA A C 1
ATOM 661 O O . ALA A 1 90 ? -2.187 -10.897 0.245 1.00 96.44 90 ALA A O 1
ATOM 662 N N . GLU A 1 91 ? -3.486 -11.830 -1.325 1.00 95.69 91 GLU A N 1
ATOM 663 C CA . GLU A 1 91 ? -2.901 -13.173 -1.228 1.00 95.69 91 GLU A CA 1
ATOM 664 C C . GLU A 1 91 ? -1.560 -13.237 -1.967 1.00 95.69 91 GLU A C 1
ATOM 666 O O . GLU A 1 91 ? -0.586 -13.773 -1.452 1.00 95.69 91 GLU A O 1
ATOM 671 N N . TRP A 1 92 ? -1.485 -12.627 -3.152 1.00 96.75 92 TRP A N 1
ATOM 672 C CA . TRP A 1 92 ? -0.256 -12.572 -3.945 1.00 96.75 92 TRP A CA 1
ATOM 673 C C . TRP A 1 92 ? 0.886 -11.830 -3.244 1.00 96.75 92 TRP A C 1
ATOM 675 O O . TRP A 1 92 ? 2.030 -12.254 -3.376 1.00 96.75 92 TRP A O 1
ATOM 685 N N . LEU A 1 93 ? 0.591 -10.773 -2.472 1.00 95.50 93 LEU A N 1
ATOM 686 C CA . LEU A 1 93 ? 1.603 -10.006 -1.735 1.00 95.50 93 LEU A CA 1
ATOM 687 C C . LEU A 1 93 ? 2.471 -10.867 -0.804 1.00 95.50 93 LEU A C 1
ATOM 689 O O . LEU A 1 93 ? 3.655 -10.582 -0.659 1.00 95.50 93 LEU A O 1
ATOM 693 N N . HIS A 1 94 ? 1.897 -11.908 -0.194 1.00 90.50 94 HIS A N 1
ATOM 694 C CA . HIS A 1 94 ? 2.607 -12.795 0.732 1.00 90.50 94 HIS A CA 1
ATOM 695 C C . HIS A 1 94 ? 3.752 -13.565 0.054 1.00 90.50 94 HIS A C 1
ATOM 697 O O . HIS A 1 94 ? 4.809 -13.765 0.643 1.00 90.50 94 HIS A O 1
ATOM 703 N N . GLY A 1 95 ? 3.557 -13.971 -1.203 1.00 88.62 95 GLY A N 1
ATOM 704 C CA . GLY A 1 95 ? 4.496 -14.820 -1.938 1.00 88.62 95 GLY A CA 1
ATOM 705 C C . GLY A 1 95 ? 5.562 -14.065 -2.735 1.00 88.62 95 GLY A C 1
ATOM 706 O O . GLY A 1 95 ? 6.205 -14.659 -3.600 1.00 88.62 95 GLY A O 1
ATOM 707 N N . LEU A 1 96 ? 5.715 -12.755 -2.528 1.00 94.38 96 LEU A N 1
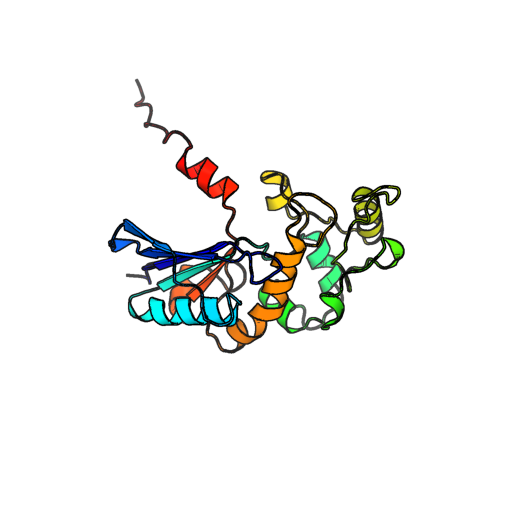ATOM 708 C CA . LEU A 1 96 ? 6.636 -11.941 -3.319 1.00 94.38 96 LEU A CA 1
ATOM 709 C C . LEU A 1 96 ? 8.095 -12.123 -2.885 1.00 94.38 96 LEU A C 1
ATOM 711 O O . LEU A 1 96 ? 8.424 -12.051 -1.704 1.00 94.38 96 LEU A O 1
ATOM 715 N N . ASP A 1 97 ? 8.993 -12.270 -3.865 1.00 94.31 97 ASP A N 1
ATOM 716 C CA . ASP A 1 97 ? 10.442 -12.159 -3.646 1.00 94.31 97 ASP A CA 1
ATOM 717 C C . ASP A 1 97 ? 10.748 -10.762 -3.060 1.00 94.31 97 ASP A C 1
ATOM 719 O O . ASP A 1 97 ? 10.261 -9.768 -3.607 1.00 94.31 97 ASP A O 1
ATOM 723 N N . PRO A 1 98 ? 11.561 -10.633 -1.993 1.00 95.19 98 PRO A N 1
ATOM 724 C CA . PRO A 1 98 ? 11.920 -9.334 -1.418 1.00 95.19 98 PRO A CA 1
ATOM 725 C C . PRO A 1 98 ? 12.448 -8.306 -2.435 1.00 95.19 98 PRO A C 1
ATOM 727 O O . PRO A 1 98 ? 12.195 -7.106 -2.282 1.00 95.19 98 PRO A O 1
ATOM 730 N N . ARG A 1 99 ? 13.114 -8.762 -3.509 1.00 96.06 99 ARG A N 1
ATOM 731 C CA . ARG A 1 99 ? 13.611 -7.924 -4.617 1.00 96.06 99 ARG A CA 1
ATOM 732 C C . ARG A 1 99 ? 12.502 -7.291 -5.446 1.00 96.06 99 ARG A C 1
ATOM 734 O O . ARG A 1 99 ? 12.768 -6.332 -6.169 1.00 96.06 99 ARG A O 1
ATOM 741 N N . PHE A 1 100 ? 11.262 -7.770 -5.333 1.00 97.69 100 PHE A N 1
ATOM 742 C CA . PHE A 1 100 ? 10.093 -7.109 -5.911 1.00 97.69 100 PHE A CA 1
ATOM 743 C C . PHE A 1 100 ? 10.011 -5.648 -5.481 1.00 97.69 100 PHE A C 1
ATOM 745 O O . PHE A 1 100 ? 9.640 -4.783 -6.266 1.00 97.69 100 PHE A O 1
ATOM 752 N N . PHE A 1 101 ? 10.411 -5.358 -4.247 1.00 97.38 101 PHE A N 1
ATOM 753 C CA . PHE A 1 101 ? 10.359 -4.024 -3.671 1.00 97.38 101 PHE A CA 1
ATOM 754 C C . PHE A 1 101 ? 11.620 -3.184 -3.956 1.00 97.38 101 PHE A C 1
ATOM 756 O O . PHE A 1 101 ? 11.723 -2.043 -3.489 1.00 97.38 101 PHE A O 1
ATOM 763 N N . ASP A 1 102 ? 12.590 -3.703 -4.709 1.00 97.25 102 ASP A N 1
ATOM 764 C CA . ASP A 1 102 ? 13.753 -2.920 -5.116 1.00 97.25 102 ASP A CA 1
ATOM 765 C C . ASP A 1 102 ? 13.340 -1.798 -6.064 1.00 97.25 102 ASP A C 1
ATOM 767 O O . ASP A 1 102 ? 12.547 -1.994 -6.984 1.00 97.25 102 ASP A O 1
ATOM 771 N N . THR A 1 103 ? 13.931 -0.619 -5.876 1.00 97.12 103 THR A N 1
ATOM 772 C CA . THR A 1 103 ? 13.830 0.448 -6.872 1.00 97.12 103 THR A CA 1
ATOM 773 C C . THR A 1 103 ? 14.854 0.203 -7.965 1.00 97.12 103 THR A C 1
ATOM 775 O O . THR A 1 103 ? 16.054 0.225 -7.699 1.00 97.12 103 THR A O 1
ATOM 778 N N . VAL A 1 104 ? 14.392 0.016 -9.198 1.00 95.44 104 VAL A N 1
ATOM 779 C CA . VAL A 1 104 ? 15.289 -0.065 -10.348 1.00 95.44 104 VAL A CA 1
ATOM 780 C C . VAL A 1 104 ? 15.770 1.334 -10.762 1.00 95.44 104 VAL A C 1
ATOM 782 O O . VAL A 1 104 ? 14.980 2.288 -10.726 1.00 95.44 104 VAL A O 1
ATOM 785 N N . PRO A 1 105 ? 17.056 1.487 -11.131 1.00 84.31 105 PRO A N 1
ATOM 786 C CA . PRO A 1 105 ? 17.639 2.789 -11.454 1.00 84.31 105 PRO A CA 1
ATOM 787 C C . PRO A 1 105 ? 17.313 3.248 -12.882 1.00 84.31 105 PRO A C 1
ATOM 789 O O . PRO A 1 105 ? 17.336 4.447 -13.162 1.00 84.31 105 PRO A O 1
ATOM 792 N N . GLY A 1 106 ? 17.001 2.313 -13.785 1.00 88.06 106 GLY A N 1
ATOM 793 C CA . GLY A 1 106 ? 16.758 2.592 -15.194 1.00 88.06 106 GLY A CA 1
ATOM 794 C C . GLY A 1 106 ? 15.641 1.748 -15.799 1.00 88.06 106 GLY A C 1
ATOM 795 O O . GLY A 1 106 ? 15.230 0.720 -15.268 1.00 88.06 106 GLY A O 1
ATOM 796 N N . ARG A 1 107 ? 15.147 2.198 -16.954 1.00 91.19 107 ARG A N 1
ATOM 797 C CA . ARG A 1 107 ? 14.069 1.534 -17.708 1.00 91.19 107 ARG A CA 1
ATOM 798 C C . ARG A 1 107 ? 14.440 0.140 -18.222 1.00 91.19 107 ARG A C 1
ATOM 800 O O . ARG A 1 107 ? 13.545 -0.670 -18.415 1.00 91.19 107 ARG A O 1
ATOM 807 N N . GLU A 1 108 ? 15.726 -0.109 -18.474 1.00 92.25 108 GLU A N 1
ATOM 808 C CA . GLU A 1 108 ? 16.208 -1.401 -18.986 1.00 92.25 108 GLU A CA 1
ATOM 809 C C . GLU A 1 108 ? 16.198 -2.475 -17.887 1.00 92.25 108 GLU A C 1
ATOM 811 O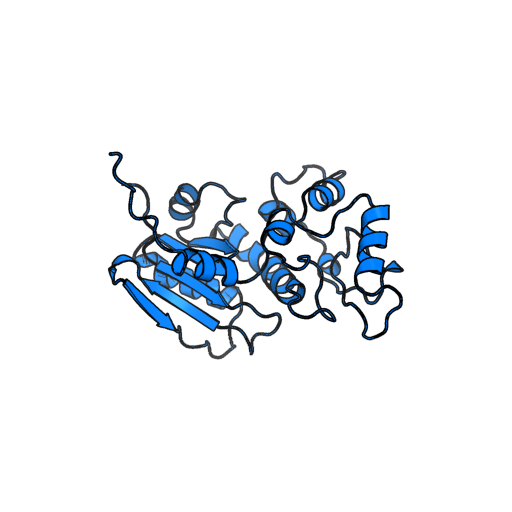 O . GLU A 1 108 ? 16.042 -3.656 -18.175 1.00 92.25 108 GLU A O 1
ATOM 816 N N . ASP A 1 109 ? 16.274 -2.054 -16.622 1.00 93.12 109 ASP A N 1
ATOM 817 C CA . ASP A 1 109 ? 16.172 -2.929 -15.451 1.00 93.12 109 ASP A CA 1
ATOM 818 C C . ASP A 1 109 ? 14.716 -3.184 -15.029 1.00 93.12 109 ASP A C 1
ATOM 820 O O . ASP A 1 109 ? 14.445 -4.028 -14.167 1.00 93.12 109 ASP A O 1
ATOM 824 N N . TRP A 1 110 ? 13.766 -2.434 -15.599 1.00 96.44 110 TRP A N 1
ATOM 825 C CA . TRP A 1 110 ? 12.360 -2.544 -15.244 1.00 96.44 110 TRP A CA 1
ATOM 826 C C . TRP A 1 110 ? 11.782 -3.874 -15.725 1.00 96.44 110 TRP A C 1
ATOM 828 O O . TRP A 1 110 ? 11.889 -4.257 -16.892 1.00 96.44 110 TRP A O 1
ATOM 838 N N . SER A 1 111 ? 11.093 -4.570 -14.826 1.00 96.62 111 SER A N 1
ATOM 839 C CA . SER A 1 111 ? 10.332 -5.768 -15.168 1.00 96.62 111 SER A CA 1
ATOM 840 C C . SER A 1 111 ? 9.154 -5.957 -14.227 1.00 96.62 111 SER A C 1
ATOM 842 O O . SER A 1 111 ? 9.116 -5.381 -13.142 1.00 96.62 111 SER A O 1
ATOM 844 N N . ILE A 1 112 ? 8.230 -6.847 -14.593 1.00 96.81 112 ILE A N 1
ATOM 845 C CA . ILE A 1 112 ? 7.134 -7.271 -13.707 1.00 96.81 112 ILE A CA 1
ATOM 846 C C . ILE A 1 112 ? 7.655 -7.782 -12.349 1.00 96.81 112 ILE A C 1
ATOM 848 O O . ILE A 1 112 ? 6.995 -7.610 -11.329 1.00 96.81 112 ILE A O 1
ATOM 852 N N . ARG A 1 113 ? 8.857 -8.374 -12.310 1.00 95.81 113 ARG A N 1
ATOM 853 C CA . ARG A 1 113 ? 9.469 -8.880 -11.071 1.00 95.81 113 ARG A CA 1
ATOM 854 C C . ARG A 1 113 ? 10.141 -7.800 -10.227 1.00 95.81 113 ARG A C 1
ATOM 856 O O . ARG A 1 113 ? 10.405 -8.058 -9.063 1.00 95.81 113 ARG A O 1
ATOM 863 N N . ARG A 1 114 ? 10.446 -6.631 -10.797 1.00 97.12 114 ARG A N 1
ATOM 864 C CA . ARG A 1 114 ? 11.064 -5.480 -10.114 1.00 97.12 114 ARG A CA 1
ATOM 865 C C . ARG A 1 114 ? 10.400 -4.195 -10.615 1.00 97.12 114 ARG A C 1
ATOM 867 O O . ARG A 1 114 ? 11.001 -3.451 -11.395 1.00 97.12 114 ARG A O 1
ATOM 874 N N . PRO A 1 115 ? 9.121 -3.973 -10.269 1.00 97.69 115 PRO A N 1
ATOM 875 C CA . PRO A 1 115 ? 8.322 -2.973 -10.954 1.00 97.69 115 PRO A CA 1
ATOM 876 C C . PRO A 1 115 ? 8.523 -1.563 -10.421 1.00 97.69 115 PRO A C 1
ATOM 878 O O . PRO A 1 115 ? 8.141 -0.630 -11.118 1.00 97.69 115 PRO A O 1
ATOM 881 N N . PHE A 1 116 ? 9.082 -1.388 -9.221 1.00 98.12 116 PHE A N 1
ATOM 882 C CA . PHE A 1 116 ? 9.297 -0.075 -8.618 1.00 98.12 116 PHE A CA 1
ATOM 883 C C . PHE A 1 116 ? 10.489 0.635 -9.251 1.00 98.12 116 PHE A C 1
ATOM 885 O O . PHE A 1 116 ? 11.566 0.062 -9.363 1.00 98.12 116 PHE A O 1
ATOM 892 N N . PHE A 1 117 ? 10.332 1.907 -9.610 1.00 97.19 117 PHE A N 1
ATOM 893 C CA . PHE A 1 117 ? 11.390 2.679 -10.264 1.00 97.19 117 PHE A CA 1
ATOM 894 C C . PHE A 1 117 ? 11.431 4.133 -9.802 1.00 97.19 117 PHE A C 1
ATOM 896 O O . PHE A 1 117 ? 10.420 4.713 -9.401 1.00 97.19 117 PHE A O 1
ATOM 903 N N . ALA A 1 118 ? 12.615 4.732 -9.883 1.00 95.12 118 ALA A N 1
ATOM 904 C CA . ALA A 1 118 ? 12.794 6.173 -9.787 1.00 95.12 118 ALA A CA 1
ATOM 905 C C . ALA A 1 118 ? 12.966 6.749 -11.195 1.00 95.12 118 ALA A C 1
ATOM 907 O O . ALA A 1 118 ? 13.584 6.120 -12.050 1.00 95.12 118 ALA A O 1
ATOM 908 N N . VAL A 1 119 ? 12.430 7.944 -11.443 1.00 92.94 119 VAL A N 1
ATOM 909 C CA . VAL A 1 119 ? 12.658 8.669 -12.698 1.00 92.94 119 VAL A CA 1
ATOM 910 C C . VAL A 1 119 ? 13.820 9.645 -12.487 1.00 92.94 119 VAL A C 1
ATOM 912 O O . VAL A 1 119 ? 13.648 10.628 -11.767 1.00 92.94 119 VAL A O 1
ATOM 915 N N . PRO A 1 120 ? 15.012 9.416 -13.067 1.00 87.19 120 PRO A N 1
ATOM 916 C CA . PRO A 1 120 ? 16.144 10.304 -12.837 1.00 87.19 120 PRO A CA 1
ATOM 917 C C . PRO A 1 120 ? 15.884 11.705 -13.397 1.00 87.19 120 PRO A C 1
ATOM 919 O O . PRO A 1 120 ? 15.327 11.872 -14.488 1.00 87.19 120 PRO A O 1
ATOM 922 N N . HIS A 1 121 ? 16.329 12.725 -12.664 1.00 74.75 121 HIS A N 1
ATOM 923 C CA . HIS A 1 121 ? 16.261 14.111 -13.111 1.00 74.75 121 HIS A CA 1
ATOM 924 C C . HIS A 1 121 ? 17.132 14.258 -14.371 1.00 74.75 121 HIS A C 1
ATOM 926 O O . HIS A 1 121 ? 18.344 14.078 -14.292 1.00 74.75 121 HIS A O 1
ATOM 932 N N . ARG A 1 122 ? 16.522 14.586 -15.522 1.00 72.62 122 ARG A N 1
ATOM 933 C CA . ARG A 1 122 ? 17.135 14.655 -16.876 1.00 72.62 122 ARG A CA 1
ATOM 934 C C . ARG A 1 122 ? 17.283 13.329 -17.637 1.00 72.62 122 ARG A C 1
ATOM 936 O O . ARG A 1 122 ? 17.937 13.314 -18.675 1.00 72.62 122 ARG A O 1
ATOM 943 N N . ALA A 1 123 ? 16.663 12.236 -17.190 1.00 73.19 123 ALA A N 1
ATOM 944 C CA . ALA A 1 123 ? 16.613 11.025 -18.008 1.00 73.19 123 ALA A CA 1
ATOM 945 C C . ALA A 1 123 ? 15.840 11.270 -19.313 1.00 73.19 123 ALA A C 1
ATOM 947 O O . ALA A 1 123 ? 14.705 11.757 -19.296 1.00 73.19 123 ALA A O 1
ATOM 948 N N . GLU A 1 124 ? 16.433 10.878 -20.441 1.00 72.44 124 GLU A N 1
ATOM 949 C CA . GLU A 1 124 ? 15.766 10.921 -21.739 1.00 72.44 124 GLU A CA 1
ATOM 950 C C . GLU A 1 124 ? 14.465 10.102 -21.697 1.00 72.44 124 GLU A C 1
ATOM 952 O O . GLU A 1 124 ? 14.443 8.929 -21.308 1.00 72.44 124 GLU A O 1
ATOM 957 N N . GLY A 1 125 ? 13.356 10.746 -22.065 1.00 78.81 125 GLY A N 1
ATOM 958 C CA . GLY A 1 125 ? 12.021 10.148 -22.063 1.00 78.81 125 GLY A CA 1
ATOM 959 C C . GLY A 1 125 ? 11.320 10.085 -20.699 1.00 78.81 125 GLY A C 1
ATOM 960 O O . GLY A 1 125 ? 10.134 9.756 -20.677 1.00 78.81 125 GLY A O 1
ATOM 961 N N . GLY A 1 126 ? 11.983 10.417 -19.583 1.00 90.38 126 GLY A N 1
ATOM 962 C CA . GLY A 1 126 ? 11.368 10.506 -18.249 1.00 90.38 126 GLY A CA 1
ATOM 963 C C . GLY A 1 126 ? 10.455 9.318 -17.899 1.00 90.38 126 GLY A C 1
ATOM 964 O O . GLY A 1 126 ? 10.810 8.158 -18.110 1.00 90.38 126 GLY A O 1
ATOM 965 N N . LEU A 1 127 ? 9.243 9.598 -17.402 1.00 92.94 127 LEU A N 1
ATOM 966 C CA . LEU A 1 127 ? 8.233 8.568 -17.109 1.00 92.94 127 LEU A CA 1
ATOM 967 C C . LEU A 1 127 ? 7.830 7.763 -18.358 1.00 92.94 127 LEU A C 1
ATOM 969 O O . LEU A 1 127 ? 7.645 6.551 -18.272 1.00 92.94 127 LEU A O 1
ATOM 973 N N . THR A 1 128 ? 7.736 8.405 -19.525 1.00 94.31 128 THR A N 1
ATOM 974 C CA . THR A 1 128 ? 7.352 7.755 -20.791 1.00 94.31 128 THR A CA 1
ATOM 975 C C . THR A 1 128 ? 8.295 6.610 -21.158 1.00 94.31 128 THR A C 1
ATOM 977 O O . THR A 1 128 ? 7.861 5.624 -21.753 1.00 94.31 128 THR A O 1
ATOM 980 N N . ALA A 1 129 ? 9.569 6.688 -20.772 1.00 94.12 129 ALA A N 1
ATOM 981 C CA . ALA A 1 129 ? 10.528 5.615 -21.005 1.00 94.12 129 ALA A CA 1
ATOM 982 C C . ALA A 1 129 ? 10.152 4.320 -20.252 1.00 94.12 129 ALA A C 1
ATOM 984 O O . ALA A 1 129 ? 10.194 3.237 -20.836 1.00 94.12 129 ALA A O 1
ATOM 985 N N . PHE A 1 130 ? 9.698 4.434 -19.000 1.00 96.12 130 PHE A N 1
ATOM 986 C CA . PHE A 1 130 ? 9.195 3.302 -18.212 1.00 96.12 130 PHE A CA 1
ATOM 987 C C . PHE A 1 130 ? 7.839 2.802 -18.712 1.00 96.12 130 PHE A C 1
ATOM 989 O O . PHE A 1 130 ? 7.613 1.597 -18.760 1.00 96.12 130 PHE A O 1
ATOM 996 N N . VAL A 1 131 ? 6.959 3.700 -19.172 1.00 96.69 131 VAL A N 1
ATOM 997 C CA . VAL A 1 131 ? 5.692 3.310 -19.820 1.00 96.69 131 VAL A CA 1
ATOM 998 C C . VAL A 1 131 ? 5.956 2.439 -21.047 1.00 96.69 131 VAL A C 1
ATOM 1000 O O . VAL A 1 131 ? 5.313 1.409 -21.225 1.00 96.69 131 VAL A O 1
ATOM 1003 N N . ARG A 1 132 ? 6.933 2.816 -21.880 1.00 96.38 132 ARG A N 1
ATOM 1004 C CA . ARG A 1 132 ? 7.335 2.018 -23.046 1.00 96.38 132 ARG A CA 1
ATOM 1005 C C . ARG A 1 132 ? 7.934 0.672 -22.635 1.00 96.38 132 ARG A C 1
ATOM 1007 O O . ARG A 1 132 ? 7.615 -0.330 -23.267 1.00 96.38 132 ARG A O 1
ATOM 1014 N N . ALA A 1 133 ? 8.760 0.631 -21.587 1.00 95.69 133 ALA A N 1
ATOM 1015 C CA . ALA A 1 133 ? 9.304 -0.621 -21.057 1.00 95.69 133 ALA A CA 1
ATOM 1016 C C . ALA A 1 133 ? 8.188 -1.570 -20.576 1.00 95.69 133 ALA A C 1
ATOM 1018 O O . ALA A 1 133 ? 8.180 -2.743 -20.949 1.00 95.69 133 ALA A O 1
ATOM 1019 N N . ALA A 1 134 ? 7.195 -1.046 -19.853 1.00 97.50 134 ALA A N 1
ATOM 1020 C CA . ALA A 1 134 ? 6.023 -1.802 -19.419 1.00 97.50 134 ALA A CA 1
ATOM 1021 C C . ALA A 1 134 ? 5.160 -2.292 -20.588 1.00 97.50 134 ALA A C 1
ATOM 1023 O O . ALA A 1 134 ? 4.777 -3.463 -20.634 1.00 97.50 134 ALA A O 1
ATOM 1024 N N . ALA A 1 135 ? 4.945 -1.445 -21.596 1.00 97.56 135 ALA A N 1
ATOM 1025 C CA . ALA A 1 135 ? 4.185 -1.803 -22.788 1.00 97.56 135 ALA A CA 1
ATOM 1026 C C . ALA A 1 135 ? 4.823 -2.958 -23.584 1.00 97.56 135 ALA A C 1
ATOM 1028 O O . ALA A 1 135 ? 4.094 -3.790 -24.124 1.00 97.56 135 ALA A O 1
ATOM 1029 N N . ARG A 1 136 ? 6.161 -3.084 -23.609 1.00 96.88 136 ARG A N 1
ATOM 1030 C CA . ARG A 1 136 ? 6.846 -4.249 -24.216 1.00 96.88 136 ARG A CA 1
ATOM 1031 C C . ARG A 1 136 ? 6.498 -5.566 -23.520 1.00 96.88 136 ARG A C 1
ATOM 1033 O O . ARG A 1 136 ? 6.493 -6.607 -24.164 1.00 96.88 136 ARG A O 1
ATOM 1040 N N . GLN A 1 137 ? 6.162 -5.512 -22.232 1.00 96.25 137 GLN A N 1
ATOM 1041 C CA . GLN A 1 137 ? 5.658 -6.649 -21.455 1.00 96.25 137 GLN A CA 1
ATOM 1042 C C . GLN A 1 137 ? 4.119 -6.703 -21.431 1.00 96.25 137 GLN A C 1
ATOM 1044 O O . GLN A 1 137 ? 3.547 -7.469 -20.666 1.00 96.25 137 GLN A O 1
ATOM 1049 N N . ARG A 1 138 ? 3.444 -5.918 -22.289 1.00 96.75 138 ARG A N 1
ATOM 1050 C CA . ARG A 1 138 ? 1.977 -5.785 -22.382 1.00 96.75 138 ARG A CA 1
ATOM 1051 C C . ARG A 1 138 ? 1.320 -5.319 -21.077 1.00 96.75 138 ARG A C 1
ATOM 1053 O O . ARG A 1 138 ? 0.187 -5.685 -20.776 1.00 96.75 138 ARG A O 1
ATOM 1060 N N . VAL A 1 139 ? 2.028 -4.495 -20.309 1.00 97.81 139 VAL A N 1
ATOM 1061 C CA . VAL A 1 139 ? 1.586 -3.991 -19.008 1.00 97.81 139 VAL A CA 1
ATOM 1062 C C . VAL A 1 139 ? 1.319 -2.488 -19.068 1.00 97.81 139 VAL A C 1
ATOM 1064 O O . VAL A 1 139 ? 2.179 -1.704 -19.465 1.00 97.81 139 VAL A O 1
ATOM 1067 N N . ASP A 1 140 ? 0.133 -2.083 -18.616 1.00 97.19 140 ASP A N 1
ATOM 1068 C CA . ASP A 1 140 ? -0.166 -0.717 -18.195 1.00 97.19 140 ASP A CA 1
ATOM 1069 C C . ASP A 1 140 ? 0.353 -0.470 -16.768 1.00 97.19 140 ASP A C 1
ATOM 1071 O O . ASP A 1 140 ? 0.241 -1.331 -15.891 1.00 97.19 140 ASP A O 1
ATOM 1075 N N . LEU A 1 141 ? 0.907 0.720 -16.533 1.00 97.69 141 LEU A N 1
ATOM 1076 C CA . LEU A 1 141 ? 1.393 1.152 -15.225 1.00 97.69 141 LEU A CA 1
ATOM 1077 C C . LEU A 1 141 ? 0.292 1.776 -14.359 1.00 97.69 141 LEU A C 1
ATOM 1079 O O . LEU A 1 141 ? 0.460 1.845 -13.145 1.00 97.69 141 LEU A O 1
ATOM 1083 N N . TRP A 1 142 ? -0.827 2.219 -14.938 1.00 98.00 142 TRP A N 1
ATOM 1084 C CA . TRP A 1 142 ? -1.913 2.852 -14.185 1.00 98.00 142 TRP A CA 1
ATOM 1085 C C . TRP A 1 142 ? -3.041 1.880 -13.863 1.00 98.00 142 TRP A C 1
ATOM 1087 O O . TRP A 1 142 ? -3.508 1.125 -14.716 1.00 98.00 142 TRP A O 1
ATOM 1097 N N . ARG A 1 143 ? -3.566 1.962 -12.640 1.00 97.31 143 ARG A N 1
ATOM 1098 C CA . ARG A 1 143 ? -4.861 1.372 -12.299 1.00 97.31 143 ARG A CA 1
ATOM 1099 C C . ARG A 1 143 ? -5.973 2.227 -12.906 1.00 97.31 143 ARG A C 1
ATOM 1101 O O . ARG A 1 143 ? -5.804 3.417 -13.177 1.00 97.31 143 ARG A O 1
ATOM 1108 N N . ALA A 1 144 ? -7.156 1.638 -13.072 1.00 94.94 144 ALA A N 1
ATOM 1109 C CA . ALA A 1 144 ? -8.320 2.368 -13.579 1.00 94.94 144 ALA A CA 1
ATOM 1110 C C . ALA A 1 144 ? -8.667 3.585 -12.702 1.00 94.94 144 ALA A C 1
ATOM 1112 O O . ALA A 1 144 ? -9.019 4.643 -13.218 1.00 94.94 144 ALA A O 1
ATOM 1113 N N . VAL A 1 145 ? -8.538 3.439 -11.381 1.00 91.50 145 VAL A N 1
ATOM 1114 C CA . VAL A 1 145 ? -8.753 4.524 -10.420 1.00 91.50 145 VAL A CA 1
ATOM 1115 C C . VAL A 1 145 ? -7.708 5.631 -10.564 1.00 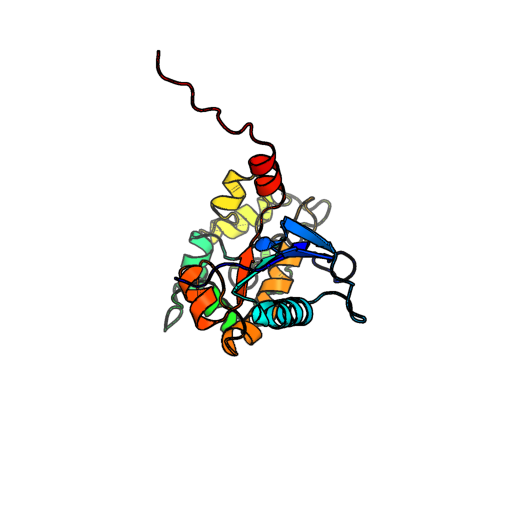91.50 145 VAL A C 1
ATOM 1117 O O . VAL A 1 145 ? -8.104 6.790 -10.632 1.00 91.50 145 VAL A O 1
ATOM 1120 N N . ASP A 1 146 ? -6.427 5.294 -10.759 1.00 94.12 146 ASP A N 1
ATOM 1121 C CA . ASP A 1 146 ? -5.361 6.285 -10.964 1.00 94.12 146 ASP A CA 1
ATOM 1122 C C . ASP A 1 146 ? -5.679 7.177 -12.171 1.00 94.12 146 ASP A C 1
ATOM 1124 O O . ASP A 1 146 ? -5.582 8.397 -12.088 1.00 94.12 146 ASP A O 1
ATOM 1128 N N . ARG A 1 147 ? -6.152 6.591 -13.280 1.00 93.75 147 ARG A N 1
ATOM 1129 C CA . ARG A 1 147 ? -6.561 7.363 -14.467 1.00 93.75 147 ARG A CA 1
ATOM 1130 C C . ARG A 1 147 ? -7.746 8.287 -14.184 1.00 93.75 147 ARG A C 1
ATOM 1132 O O . ARG A 1 147 ? -7.754 9.417 -14.659 1.00 93.75 147 ARG A O 1
ATOM 1139 N N . ARG A 1 148 ? -8.736 7.822 -13.416 1.00 91.06 148 ARG A N 1
ATOM 1140 C CA . ARG A 1 148 ? -9.955 8.591 -13.101 1.00 91.06 148 ARG A CA 1
ATOM 1141 C C . ARG A 1 148 ? -9.678 9.802 -12.219 1.00 91.06 148 ARG A C 1
ATOM 1143 O O . ARG A 1 148 ? -10.330 10.823 -12.396 1.00 91.06 148 ARG A O 1
ATOM 1150 N N . VAL A 1 149 ? -8.738 9.685 -11.282 1.00 88.69 149 VAL A N 1
ATOM 1151 C CA . VAL A 1 149 ? -8.423 10.751 -10.315 1.00 88.69 149 VAL A CA 1
ATOM 1152 C C . VAL A 1 149 ? -7.192 11.575 -10.704 1.00 88.69 149 VAL A C 1
ATOM 1154 O O . VAL A 1 149 ? -6.762 12.428 -9.935 1.00 88.69 149 VAL A O 1
ATOM 1157 N N . GLY A 1 150 ? -6.595 11.322 -11.875 1.00 89.94 150 GLY A N 1
ATOM 1158 C CA . GLY A 1 150 ? -5.350 11.979 -12.290 1.00 89.94 150 GLY A CA 1
ATOM 1159 C C . GLY A 1 150 ? -4.130 11.583 -11.442 1.00 89.94 150 GLY A C 1
ATOM 1160 O O . GLY A 1 150 ? -3.164 12.341 -11.351 1.00 89.94 150 GLY A O 1
ATOM 1161 N N . GLY A 1 151 ? -4.175 10.406 -10.816 1.00 91.00 151 GLY A N 1
ATOM 1162 C CA . GLY A 1 151 ? -3.125 9.853 -9.969 1.00 91.00 151 GLY A CA 1
ATOM 1163 C C . GLY A 1 151 ? -1.878 9.399 -10.736 1.00 91.00 151 GLY A C 1
ATOM 1164 O O . GLY A 1 151 ? -1.839 9.313 -11.970 1.00 91.00 151 GLY A O 1
ATOM 1165 N N . LYS A 1 152 ? -0.818 9.098 -9.981 1.00 93.88 152 LYS A N 1
ATOM 1166 C CA . LYS A 1 152 ? 0.431 8.535 -10.512 1.00 93.88 152 LYS A CA 1
ATOM 1167 C C . LYS A 1 152 ? 0.412 7.005 -10.430 1.00 93.88 152 LYS A C 1
ATOM 1169 O O . LYS A 1 152 ? -0.293 6.463 -9.583 1.00 93.88 152 LYS A O 1
ATOM 1174 N N . PRO A 1 153 ? 1.191 6.302 -11.272 1.00 96.44 153 PRO A N 1
ATOM 1175 C CA . PRO A 1 153 ? 1.349 4.860 -11.138 1.00 96.44 153 PRO A CA 1
ATOM 1176 C C . PRO A 1 153 ? 1.834 4.469 -9.734 1.00 96.44 153 PRO A C 1
ATOM 1178 O O . PRO A 1 153 ? 2.731 5.140 -9.207 1.00 96.44 153 PRO A O 1
ATOM 1181 N N . PRO A 1 154 ? 1.353 3.345 -9.171 1.00 97.19 154 PRO A N 1
ATOM 1182 C CA . PRO A 1 154 ? 1.745 2.887 -7.838 1.00 97.19 154 PRO A CA 1
ATOM 1183 C C . PRO A 1 154 ? 3.221 2.483 -7.747 1.00 97.19 154 PRO A C 1
ATOM 1185 O O . PRO A 1 154 ? 3.744 2.307 -6.657 1.00 97.19 154 PRO A O 1
ATOM 1188 N N . PHE A 1 155 ? 3.913 2.347 -8.879 1.00 98.12 155 PHE A N 1
ATOM 1189 C CA . PHE A 1 155 ? 5.300 1.894 -8.931 1.00 98.12 155 PHE A CA 1
ATOM 1190 C C . PHE A 1 155 ? 6.344 3.021 -9.012 1.00 98.12 155 PHE A C 1
ATOM 1192 O O . PHE A 1 155 ? 7.540 2.758 -8.884 1.00 98.12 155 PHE A O 1
ATOM 1199 N N . VAL A 1 156 ? 5.930 4.277 -9.218 1.00 96.94 156 VAL A N 1
ATOM 1200 C CA . VAL A 1 156 ? 6.870 5.409 -9.293 1.00 96.94 156 VAL A CA 1
ATOM 1201 C C . VAL A 1 156 ? 7.273 5.803 -7.875 1.00 96.94 156 VAL A C 1
ATOM 1203 O O . VAL A 1 156 ? 6.461 6.345 -7.132 1.00 96.94 156 VAL A O 1
ATOM 1206 N N . VAL A 1 157 ? 8.518 5.536 -7.492 1.00 96.06 157 VAL A N 1
ATOM 1207 C CA . VAL A 1 157 ? 9.038 5.771 -6.134 1.00 96.06 157 VAL A CA 1
ATOM 1208 C C . VAL A 1 157 ? 9.491 7.216 -5.940 1.00 96.06 157 VAL A C 1
ATOM 1210 O O . VAL A 1 157 ? 9.265 7.781 -4.872 1.00 96.06 157 VAL A O 1
ATOM 1213 N N . ALA A 1 158 ? 10.131 7.799 -6.958 1.00 93.56 158 ALA A N 1
ATOM 1214 C CA . ALA A 1 158 ? 10.721 9.134 -6.906 1.00 93.56 158 ALA A CA 1
ATOM 1215 C C . ALA A 1 158 ? 10.867 9.756 -8.307 1.00 93.56 158 ALA A C 1
ATOM 1217 O O . ALA A 1 158 ? 10.732 9.073 -9.326 1.00 93.56 158 ALA A O 1
ATOM 1218 N N . GLY A 1 159 ? 11.186 11.054 -8.349 1.00 91.31 159 GLY A N 1
ATOM 1219 C CA . GLY A 1 159 ? 11.500 11.787 -9.582 1.00 91.31 159 GLY A CA 1
ATOM 1220 C C . GLY A 1 159 ? 10.301 12.388 -10.315 1.00 91.31 159 GLY A C 1
ATOM 1221 O O . GLY A 1 159 ? 10.480 13.139 -11.270 1.00 91.31 159 GLY A O 1
ATOM 1222 N N . ILE A 1 160 ? 9.081 12.102 -9.854 1.00 91.94 160 ILE A N 1
ATOM 1223 C CA . ILE A 1 160 ? 7.836 12.682 -10.365 1.00 91.94 160 ILE A CA 1
ATOM 1224 C C . ILE A 1 160 ? 7.073 13.295 -9.182 1.00 91.94 160 ILE A C 1
ATOM 1226 O O . ILE A 1 160 ? 6.783 12.572 -8.231 1.00 91.94 160 ILE A O 1
ATOM 1230 N N . PRO A 1 161 ? 6.710 14.590 -9.213 1.00 90.19 161 PRO A N 1
ATOM 1231 C CA . PRO A 1 161 ? 5.879 15.187 -8.171 1.00 90.19 161 PRO A CA 1
ATOM 1232 C C . PRO A 1 161 ? 4.558 14.429 -7.976 1.00 90.19 161 PRO A C 1
ATOM 1234 O O . PRO A 1 161 ? 3.887 14.068 -8.950 1.00 90.19 161 PRO A O 1
ATOM 1237 N N . GLY A 1 162 ? 4.196 14.180 -6.714 1.00 89.12 162 GLY A N 1
ATOM 1238 C CA . GLY A 1 162 ? 3.016 13.389 -6.346 1.00 89.12 162 GLY A CA 1
ATOM 1239 C C . GLY A 1 162 ? 3.174 11.880 -6.564 1.00 89.12 162 GLY A C 1
ATOM 1240 O O . GLY A 1 162 ? 2.178 11.170 -6.660 1.00 89.12 162 GLY A O 1
ATOM 1241 N N . SER A 1 163 ? 4.404 11.376 -6.708 1.00 93.81 163 SER A N 1
ATOM 1242 C CA . SER A 1 163 ? 4.668 9.940 -6.794 1.00 93.81 163 SER A CA 1
ATOM 1243 C C . SER A 1 163 ? 4.341 9.231 -5.480 1.00 93.81 163 SER A C 1
ATOM 1245 O O . SER A 1 163 ? 4.825 9.628 -4.423 1.00 93.81 163 SER A O 1
ATOM 1247 N N . VAL A 1 164 ? 3.587 8.139 -5.569 1.00 94.62 164 VAL A N 1
ATOM 1248 C CA . VAL A 1 164 ? 3.056 7.392 -4.416 1.00 94.62 164 VAL A CA 1
ATOM 1249 C C . VAL A 1 164 ? 3.769 6.060 -4.173 1.00 94.62 164 VAL A C 1
ATOM 1251 O O . VAL A 1 164 ? 3.483 5.362 -3.204 1.00 94.62 164 VAL A O 1
ATOM 1254 N N . GLY A 1 165 ? 4.721 5.681 -5.028 1.00 96.94 165 GLY A N 1
ATOM 1255 C CA . GLY A 1 165 ? 5.312 4.346 -4.997 1.00 96.94 165 GLY A CA 1
ATOM 1256 C C . GLY A 1 165 ? 6.195 4.070 -3.791 1.00 96.94 165 GLY A C 1
ATOM 1257 O O . GLY A 1 165 ? 6.308 2.919 -3.386 1.00 96.94 165 GLY A O 1
ATOM 1258 N N . SER A 1 166 ? 6.762 5.100 -3.156 1.00 96.56 166 SER A N 1
ATOM 1259 C CA . SER A 1 166 ? 7.452 4.912 -1.876 1.00 96.56 166 SER A CA 1
ATOM 1260 C C . SER A 1 166 ? 6.486 4.472 -0.769 1.00 96.56 166 SER A C 1
ATOM 1262 O O . SER A 1 166 ? 6.817 3.566 -0.010 1.00 96.56 166 SER A O 1
ATOM 1264 N N . ALA A 1 167 ? 5.294 5.075 -0.710 1.00 96.12 167 ALA A N 1
ATOM 1265 C CA . ALA A 1 167 ? 4.260 4.743 0.268 1.00 96.12 167 ALA A CA 1
ATOM 1266 C C . ALA A 1 167 ? 3.611 3.383 -0.037 1.00 96.12 167 ALA A C 1
ATOM 1268 O O . ALA A 1 167 ? 3.495 2.550 0.858 1.00 96.12 167 ALA A O 1
ATOM 1269 N N . ALA A 1 168 ? 3.284 3.118 -1.310 1.00 97.56 168 ALA A N 1
ATOM 1270 C CA . ALA A 1 168 ? 2.770 1.819 -1.754 1.00 97.56 168 ALA A CA 1
ATOM 1271 C C . ALA A 1 168 ? 3.740 0.686 -1.400 1.00 97.56 168 ALA A C 1
ATOM 1273 O O . ALA A 1 168 ? 3.349 -0.302 -0.788 1.00 97.56 168 ALA A O 1
ATOM 1274 N N . ARG A 1 169 ? 5.029 0.850 -1.729 1.00 97.25 169 ARG A N 1
ATOM 1275 C CA . ARG A 1 169 ? 6.068 -0.135 -1.417 1.00 97.25 169 ARG A CA 1
ATOM 1276 C C . ARG A 1 169 ? 6.148 -0.441 0.075 1.00 97.25 169 ARG A C 1
ATOM 1278 O O . ARG A 1 169 ? 6.237 -1.607 0.445 1.00 97.25 169 ARG A O 1
ATOM 1285 N N . ASP A 1 170 ? 6.188 0.598 0.902 1.00 96.44 170 ASP A N 1
ATOM 1286 C CA . ASP A 1 170 ? 6.302 0.461 2.353 1.00 96.44 170 ASP A CA 1
ATOM 1287 C C . ASP A 1 170 ? 5.104 -0.291 2.946 1.00 96.44 170 ASP A C 1
ATOM 1289 O O . ASP A 1 170 ? 5.289 -1.270 3.674 1.00 96.44 170 ASP A O 1
ATOM 1293 N N . LEU A 1 171 ? 3.890 0.098 2.546 1.00 97.50 171 LEU A N 1
ATOM 1294 C CA . LEU A 1 171 ? 2.662 -0.565 2.968 1.00 97.50 171 LEU A CA 1
ATOM 1295 C C . LEU A 1 171 ? 2.633 -2.029 2.510 1.00 97.50 171 LEU A C 1
ATOM 1297 O O . LEU A 1 171 ? 2.413 -2.926 3.317 1.00 97.50 171 LEU A O 1
ATOM 1301 N N . TRP A 1 172 ? 2.897 -2.296 1.228 1.00 97.88 172 TRP A N 1
ATOM 1302 C CA . TRP A 1 172 ? 2.806 -3.644 0.653 1.00 97.88 172 TRP A CA 1
ATOM 1303 C C . TRP A 1 172 ? 3.826 -4.613 1.232 1.00 97.88 172 TRP A C 1
ATOM 1305 O O . TRP A 1 172 ? 3.532 -5.797 1.352 1.00 97.88 172 TRP A O 1
ATOM 1315 N N . ARG A 1 173 ? 5.016 -4.122 1.589 1.00 96.44 173 ARG A N 1
ATOM 1316 C CA . ARG A 1 173 ? 6.053 -4.934 2.228 1.00 96.44 173 ARG A CA 1
ATOM 1317 C C . ARG A 1 173 ? 5.676 -5.312 3.661 1.00 96.44 173 ARG A C 1
ATOM 1319 O O . ARG A 1 173 ? 6.034 -6.395 4.110 1.00 96.44 173 ARG A O 1
ATOM 1326 N N . SER A 1 174 ? 4.983 -4.425 4.369 1.00 96.38 174 SER A N 1
ATOM 1327 C CA . SER A 1 174 ? 4.765 -4.555 5.815 1.00 96.38 174 SER A CA 1
ATOM 1328 C C . SER A 1 174 ? 3.408 -5.164 6.172 1.00 96.38 174 SER A C 1
ATOM 1330 O O . SER A 1 174 ? 3.240 -5.692 7.263 1.00 96.38 174 SER A O 1
ATOM 1332 N N . LEU A 1 175 ? 2.432 -5.115 5.263 1.00 97.19 175 LEU A N 1
ATOM 1333 C CA . LEU A 1 175 ? 1.069 -5.601 5.490 1.00 97.19 175 LEU A CA 1
ATOM 1334 C C . LEU A 1 175 ? 0.906 -7.138 5.590 1.00 97.19 175 LEU A C 1
ATOM 1336 O O . LEU A 1 175 ? 0.074 -7.565 6.395 1.00 97.19 175 LEU A O 1
ATOM 1340 N N . PRO A 1 176 ? 1.631 -7.988 4.824 1.00 97.06 176 PRO A N 1
ATOM 1341 C CA . PRO A 1 176 ? 1.368 -9.431 4.791 1.00 97.06 176 PRO A CA 1
ATOM 1342 C C . PRO A 1 176 ? 1.393 -10.131 6.162 1.00 97.06 176 PRO A C 1
ATOM 1344 O O . PRO A 1 176 ? 0.404 -10.803 6.469 1.00 97.06 176 PRO A O 1
ATOM 1347 N N . PRO A 1 177 ? 2.386 -9.891 7.050 1.00 96.81 177 PRO A N 1
ATOM 1348 C CA . PRO A 1 177 ? 2.421 -10.539 8.362 1.00 96.81 177 PRO A CA 1
ATOM 1349 C C . PRO A 1 177 ? 1.173 -10.271 9.218 1.00 96.81 177 PRO A C 1
ATOM 1351 O O . PRO A 1 177 ? 0.708 -11.159 9.929 1.00 96.81 177 PRO A O 1
ATOM 1354 N N . HIS A 1 178 ? 0.595 -9.069 9.140 1.00 97.62 178 HIS A N 1
ATOM 1355 C CA . HIS A 1 178 ? -0.628 -8.718 9.873 1.00 97.62 178 HIS A CA 1
ATOM 1356 C C . HIS A 1 178 ? -1.854 -9.448 9.331 1.00 97.62 178 HIS A C 1
ATOM 1358 O O . HIS A 1 178 ? -2.708 -9.913 10.088 1.00 97.62 178 HIS A O 1
ATOM 1364 N N . ARG A 1 179 ? -1.935 -9.561 8.004 1.00 96.56 179 ARG A N 1
ATOM 1365 C CA . ARG A 1 179 ? -3.008 -10.290 7.330 1.00 96.56 179 ARG A CA 1
ATOM 1366 C C . ARG A 1 179 ? -2.950 -11.784 7.662 1.00 96.56 179 ARG A C 1
ATOM 1368 O O . ARG A 1 179 ? -3.980 -12.380 7.955 1.00 96.56 179 ARG A O 1
ATOM 1375 N N . GLU A 1 180 ? -1.761 -12.382 7.659 1.00 95.12 180 GLU A N 1
ATOM 1376 C CA . GLU A 1 180 ? -1.550 -13.800 7.996 1.00 95.12 180 GLU A CA 1
ATOM 1377 C C . GLU A 1 180 ? -1.926 -14.133 9.438 1.00 95.12 180 GLU A C 1
ATOM 1379 O O . GLU A 1 180 ? -2.546 -15.164 9.689 1.00 95.12 180 GLU A O 1
ATOM 1384 N N . ARG A 1 181 ? -1.610 -13.241 10.384 1.00 95.69 181 ARG A N 1
ATOM 1385 C CA . ARG A 1 181 ? -2.025 -13.378 11.789 1.00 95.69 181 ARG A CA 1
ATOM 1386 C C . ARG A 1 181 ? -3.522 -13.126 12.008 1.00 95.69 181 ARG A C 1
ATOM 1388 O O . ARG A 1 181 ? -3.995 -13.237 13.136 1.00 95.69 181 ARG A O 1
ATOM 1395 N N . GLY A 1 182 ? -4.268 -12.767 10.960 1.00 95.50 182 GLY A N 1
ATOM 1396 C CA . GLY A 1 182 ? -5.692 -12.443 11.035 1.00 95.50 182 GLY A CA 1
ATOM 1397 C C . GLY A 1 182 ? -5.994 -11.114 11.731 1.00 95.50 182 GLY A C 1
ATOM 1398 O O . GLY A 1 182 ? -7.160 -10.818 11.984 1.00 95.50 182 GLY A O 1
ATOM 1399 N N . GLU A 1 183 ? -4.974 -10.299 12.013 1.00 96.81 183 GLU A N 1
ATOM 1400 C CA . GLU A 1 183 ? -5.109 -9.009 12.703 1.00 96.81 183 GLU A CA 1
ATOM 1401 C C . GLU A 1 183 ? -5.876 -7.987 11.866 1.00 96.81 183 GLU A C 1
ATOM 1403 O O . GLU A 1 183 ? -6.526 -7.098 12.414 1.00 96.81 183 GLU A O 1
ATOM 1408 N N . VAL A 1 184 ? -5.790 -8.116 10.541 1.00 97.94 184 VAL A N 1
ATOM 1409 C CA . VAL A 1 184 ? -6.456 -7.244 9.576 1.00 97.94 184 VAL A CA 1
ATOM 1410 C C . VAL A 1 184 ? -6.969 -8.040 8.382 1.00 97.94 184 VAL A C 1
ATOM 1412 O O . VAL A 1 184 ? -6.378 -9.046 7.990 1.00 97.94 184 VAL A O 1
ATOM 1415 N N . GLY A 1 185 ? -8.035 -7.543 7.760 1.00 97.81 185 GLY A N 1
ATOM 1416 C CA . GLY A 1 185 ? -8.446 -7.932 6.411 1.00 97.81 185 GLY A CA 1
ATOM 1417 C C . GLY A 1 185 ? -8.253 -6.778 5.428 1.00 97.81 185 GLY A C 1
ATOM 1418 O O . GLY A 1 185 ? -8.499 -5.630 5.784 1.00 97.81 185 GLY A O 1
ATOM 1419 N N . VAL A 1 186 ? -7.827 -7.047 4.194 1.00 98.12 186 VAL A N 1
ATOM 1420 C CA . VAL A 1 186 ? -7.531 -6.015 3.187 1.00 98.12 186 VAL A CA 1
ATOM 1421 C C . VAL A 1 186 ? -8.711 -5.842 2.235 1.00 98.12 186 VAL A C 1
ATOM 1423 O O . VAL A 1 186 ? -8.966 -6.680 1.368 1.00 98.12 186 VAL A O 1
ATOM 1426 N N . TRP A 1 187 ? -9.423 -4.727 2.351 1.00 97.81 187 TRP A N 1
ATOM 1427 C CA . TRP A 1 187 ? -10.525 -4.375 1.463 1.00 97.81 187 TRP A CA 1
ATOM 1428 C C . TRP A 1 187 ? -10.005 -3.759 0.149 1.00 97.81 187 TRP A C 1
ATOM 1430 O O . TRP A 1 187 ? -9.081 -2.943 0.185 1.00 97.81 187 TRP A O 1
ATOM 1440 N N . PRO A 1 188 ? -10.580 -4.099 -1.023 1.00 96.06 188 PRO A N 1
ATOM 1441 C CA . PRO A 1 188 ? -11.704 -5.015 -1.261 1.00 96.06 188 PRO A CA 1
ATOM 1442 C C . PRO A 1 188 ? -11.290 -6.467 -1.579 1.00 96.06 188 PRO A C 1
ATOM 1444 O O . PRO A 1 188 ? -12.084 -7.221 -2.136 1.00 96.06 188 PRO A O 1
ATOM 1447 N N . PHE A 1 189 ? -10.046 -6.862 -1.303 1.00 97.25 189 PHE A N 1
ATOM 1448 C CA . PHE A 1 189 ? -9.483 -8.133 -1.776 1.00 97.25 189 PHE A CA 1
ATOM 1449 C C . PHE A 1 189 ? -9.915 -9.341 -0.945 1.00 97.25 189 PHE A C 1
ATOM 1451 O O . PHE A 1 189 ? -10.258 -10.371 -1.515 1.00 97.25 189 PHE A O 1
ATOM 1458 N N . ASP A 1 190 ? -9.926 -9.203 0.379 1.00 96.88 190 ASP A N 1
ATOM 1459 C CA . ASP A 1 190 ? -10.265 -10.286 1.310 1.00 96.88 190 ASP A CA 1
ATOM 1460 C C . ASP A 1 190 ? -11.782 -10.454 1.517 1.00 96.88 190 ASP A C 1
ATOM 1462 O O . ASP A 1 190 ? -12.219 -11.361 2.223 1.00 96.88 190 ASP A O 1
ATOM 1466 N N . GLY A 1 191 ? -12.601 -9.591 0.904 1.00 96.25 191 GLY A N 1
ATOM 1467 C CA . GLY A 1 191 ? -14.060 -9.664 0.949 1.00 96.25 191 GLY A CA 1
ATOM 1468 C C . GLY A 1 191 ? -14.746 -8.311 1.139 1.00 96.25 191 GLY A C 1
ATOM 1469 O O . GLY A 1 191 ? -14.130 -7.245 1.075 1.00 96.25 191 GLY A O 1
ATOM 1470 N N . SER A 1 192 ? -16.059 -8.365 1.375 1.00 95.94 192 SER A N 1
ATOM 1471 C CA . SER A 1 192 ? -16.879 -7.201 1.734 1.00 95.94 192 SER A CA 1
ATOM 1472 C C . SER A 1 192 ? -16.446 -6.611 3.074 1.00 95.94 192 SER A C 1
ATOM 1474 O O . SER A 1 192 ? -16.059 -7.364 3.970 1.00 95.94 192 SER A O 1
ATOM 1476 N N . ILE A 1 193 ? -16.594 -5.298 3.255 1.00 94.69 193 ILE A N 1
ATOM 1477 C CA . ILE A 1 193 ? -16.191 -4.624 4.494 1.00 94.69 193 ILE A CA 1
ATOM 1478 C C . ILE A 1 193 ? -16.891 -5.221 5.725 1.00 94.69 193 ILE A C 1
ATOM 1480 O O . ILE A 1 193 ? -16.252 -5.430 6.747 1.00 94.69 193 ILE A O 1
ATOM 1484 N N . GLU A 1 194 ? -18.157 -5.618 5.613 1.00 93.88 194 GLU A N 1
ATOM 1485 C CA . GLU A 1 194 ? -18.937 -6.240 6.685 1.00 93.88 194 GLU A CA 1
ATOM 1486 C C . GLU A 1 194 ? -18.328 -7.572 7.141 1.00 93.88 194 GLU A C 1
ATOM 1488 O O . GLU A 1 194 ? -18.225 -7.843 8.339 1.00 93.88 194 GLU A O 1
ATOM 1493 N N . ALA A 1 195 ? -17.884 -8.393 6.186 1.00 94.62 195 ALA A N 1
ATOM 1494 C CA . ALA A 1 195 ? -17.208 -9.656 6.468 1.00 94.62 195 ALA A CA 1
ATOM 1495 C C . ALA A 1 195 ? -15.863 -9.419 7.168 1.00 94.62 195 ALA A C 1
ATOM 1497 O O . ALA A 1 195 ? -15.571 -10.076 8.166 1.00 94.62 195 ALA A O 1
ATOM 1498 N N . LEU A 1 196 ? -15.081 -8.434 6.715 1.00 96.00 196 LEU A N 1
ATOM 1499 C CA . LEU A 1 196 ? -13.795 -8.095 7.335 1.00 96.00 196 LEU A CA 1
ATOM 1500 C C . LEU A 1 196 ? -13.973 -7.560 8.761 1.00 96.00 196 LEU A C 1
ATOM 1502 O O . LEU A 1 196 ? -13.272 -7.977 9.678 1.00 96.00 196 LEU A O 1
ATOM 1506 N N . LEU A 1 197 ? -14.961 -6.696 8.994 1.00 94.25 197 LEU A N 1
ATOM 1507 C CA . LEU A 1 197 ? -15.266 -6.194 10.337 1.00 94.25 197 LEU A CA 1
ATOM 1508 C C . LEU A 1 197 ? -15.831 -7.284 11.262 1.00 94.25 197 LEU A C 1
ATOM 1510 O O . LEU A 1 197 ? -15.688 -7.188 12.481 1.00 94.25 197 LEU A O 1
ATOM 1514 N N . THR A 1 198 ? -16.452 -8.327 10.703 1.00 92.69 198 THR A N 1
ATOM 1515 C CA . THR A 1 198 ? -16.914 -9.497 11.464 1.00 92.69 198 THR A CA 1
ATOM 1516 C C . THR A 1 198 ? -15.728 -10.367 11.874 1.00 92.69 198 THR A C 1
ATOM 1518 O O . THR A 1 198 ? -15.593 -10.691 13.054 1.00 92.69 198 THR A O 1
ATOM 1521 N N . ASN A 1 199 ? -14.863 -10.700 10.913 1.00 90.88 199 ASN A N 1
ATOM 1522 C CA . ASN A 1 199 ? -13.826 -11.723 11.054 1.00 90.88 199 ASN A CA 1
ATOM 1523 C C . ASN A 1 199 ? -12.526 -11.187 11.666 1.00 90.88 199 ASN A C 1
ATOM 1525 O O . ASN A 1 199 ? -11.891 -11.884 12.448 1.00 90.88 199 ASN A O 1
ATOM 1529 N N . ASN A 1 200 ? -12.139 -9.954 11.331 1.00 91.69 200 ASN A N 1
ATOM 1530 C CA . ASN A 1 200 ? -10.850 -9.363 11.707 1.00 91.69 200 ASN A CA 1
ATOM 1531 C C . ASN A 1 200 ? -10.983 -8.195 12.684 1.00 91.69 200 ASN A C 1
ATOM 1533 O O . ASN A 1 200 ? -9.996 -7.788 13.286 1.00 91.69 200 ASN A O 1
ATOM 1537 N N . LYS A 1 201 ? -12.181 -7.606 12.805 1.00 93.38 201 LYS A N 1
ATOM 1538 C CA . LYS A 1 201 ? -12.458 -6.327 13.494 1.00 93.38 201 LYS A CA 1
ATOM 1539 C C . LYS A 1 201 ? -11.785 -5.098 12.877 1.00 93.38 201 LYS A C 1
ATOM 1541 O O . LYS A 1 201 ? -12.345 -4.010 12.990 1.00 93.38 201 LYS A O 1
ATOM 1546 N N . VAL A 1 202 ? -10.657 -5.260 12.188 1.00 98.00 202 VAL A N 1
ATOM 1547 C CA . VAL A 1 202 ? -9.947 -4.209 11.456 1.00 98.00 202 VAL A CA 1
ATOM 1548 C C . VAL A 1 202 ? -9.962 -4.514 9.958 1.00 98.00 202 VAL A C 1
ATOM 1550 O O . VAL A 1 202 ? -9.458 -5.544 9.510 1.00 98.00 202 VAL A O 1
ATOM 1553 N N . ALA A 1 203 ? -10.516 -3.592 9.174 1.00 98.31 203 ALA A N 1
ATOM 1554 C CA . ALA A 1 203 ? -10.435 -3.605 7.719 1.00 98.31 203 ALA A CA 1
ATOM 1555 C C . ALA A 1 203 ? -9.421 -2.550 7.256 1.00 98.31 203 ALA A C 1
ATOM 1557 O O . ALA A 1 203 ? -9.568 -1.373 7.576 1.00 98.31 203 ALA A O 1
ATOM 1558 N N . VAL A 1 204 ? -8.401 -2.960 6.504 1.00 98.44 204 VAL A N 1
ATOM 1559 C CA . VAL A 1 204 ? -7.423 -2.073 5.864 1.00 98.44 204 VAL A CA 1
ATOM 1560 C C . VAL A 1 204 ? -7.925 -1.662 4.485 1.00 98.44 204 VAL A C 1
ATOM 1562 O O . VAL A 1 204 ? -8.385 -2.509 3.721 1.00 98.44 204 VAL A O 1
ATOM 1565 N N . ALA A 1 205 ? -7.821 -0.379 4.151 1.00 97.69 205 ALA A N 1
ATOM 1566 C CA . ALA A 1 205 ? -8.234 0.165 2.861 1.00 97.69 205 ALA A CA 1
ATOM 1567 C C . ALA A 1 205 ? -7.261 1.242 2.355 1.00 97.69 205 ALA A C 1
ATOM 1569 O O . ALA A 1 205 ? -6.507 1.833 3.123 1.00 97.69 205 ALA A O 1
ATOM 1570 N N . GLU A 1 206 ? -7.304 1.518 1.054 1.00 96.56 206 GLU A N 1
ATOM 1571 C CA . GLU A 1 206 ? -6.693 2.711 0.462 1.00 96.56 206 GLU A CA 1
ATOM 1572 C C . GLU A 1 206 ? -7.661 3.888 0.615 1.00 96.56 206 GLU A C 1
ATOM 1574 O O . GLU A 1 206 ? -8.863 3.743 0.368 1.00 96.56 206 GLU A O 1
ATOM 1579 N N . ILE A 1 207 ? -7.141 5.058 0.985 1.00 93.69 207 ILE A N 1
ATOM 1580 C CA . ILE A 1 207 ? -7.876 6.323 0.922 1.00 93.69 207 ILE A CA 1
ATOM 1581 C C . ILE A 1 207 ? -7.332 7.213 -0.191 1.00 93.69 207 ILE A C 1
ATOM 1583 O O . ILE A 1 207 ? -6.160 7.172 -0.536 1.00 93.69 207 ILE A O 1
ATOM 1587 N N . TYR A 1 208 ? -8.215 8.056 -0.724 1.00 88.69 208 TYR A N 1
ATOM 1588 C CA . TYR A 1 208 ? -7.874 9.109 -1.675 1.00 88.69 208 TYR A CA 1
ATOM 1589 C C . TYR A 1 208 ? -8.279 10.454 -1.073 1.00 88.69 208 TYR A C 1
ATOM 1591 O O . TYR A 1 208 ? -9.424 10.875 -1.282 1.00 88.69 208 TYR A O 1
ATOM 1599 N N . PRO A 1 209 ? -7.396 11.151 -0.334 1.00 85.00 209 PRO A N 1
ATOM 1600 C CA . PRO A 1 209 ? -7.753 12.402 0.332 1.00 85.00 209 PRO A CA 1
ATOM 1601 C C . PRO A 1 209 ? -8.354 13.432 -0.629 1.00 85.00 209 PRO A C 1
ATOM 1603 O O . PRO A 1 209 ? -9.410 13.992 -0.350 1.00 85.00 209 PRO A O 1
ATOM 1606 N N . ALA A 1 210 ? -7.769 13.601 -1.820 1.00 83.12 210 ALA A N 1
ATOM 1607 C CA . ALA A 1 210 ? -8.292 14.514 -2.839 1.00 83.12 210 ALA A CA 1
ATOM 1608 C C . ALA A 1 210 ? -9.740 14.184 -3.256 1.00 83.12 210 ALA A C 1
ATOM 1610 O O . ALA A 1 210 ? -10.571 15.084 -3.385 1.00 83.12 210 ALA A O 1
ATOM 1611 N N . LEU A 1 211 ? -10.069 12.897 -3.421 1.00 84.81 211 LEU A N 1
ATOM 1612 C CA . LEU A 1 211 ? -11.426 12.463 -3.759 1.00 84.81 211 LEU A CA 1
ATOM 1613 C C . LEU A 1 211 ? -12.381 12.626 -2.569 1.00 84.81 211 LEU A C 1
ATOM 1615 O O . LEU A 1 211 ? -13.533 13.012 -2.763 1.00 84.81 211 LEU A O 1
ATOM 1619 N N . ALA A 1 212 ? -11.907 12.367 -1.348 1.00 84.44 212 ALA A N 1
ATOM 1620 C CA . ALA A 1 212 ? -12.681 12.569 -0.129 1.00 84.44 212 ALA A CA 1
ATOM 1621 C C . ALA A 1 212 ? -13.059 14.048 0.047 1.00 84.44 212 ALA A C 1
ATOM 1623 O O . ALA A 1 212 ? -14.233 14.349 0.260 1.00 84.44 212 ALA A O 1
ATOM 1624 N N . TYR A 1 213 ? -12.111 14.973 -0.142 1.00 82.12 213 TYR A N 1
ATOM 1625 C CA . TYR A 1 213 ? -12.383 16.413 -0.128 1.00 82.12 213 TYR A CA 1
ATOM 1626 C C . TYR A 1 213 ? -13.334 16.824 -1.247 1.00 82.12 213 TYR A C 1
ATOM 1628 O O . TYR A 1 213 ? -14.318 17.511 -0.984 1.00 82.12 213 TYR A O 1
ATOM 1636 N N . ALA A 1 214 ? -13.097 16.361 -2.477 1.00 83.44 214 ALA A N 1
ATOM 1637 C CA . ALA A 1 214 ? -13.989 16.648 -3.596 1.00 83.44 214 ALA A CA 1
ATOM 1638 C C . ALA A 1 214 ? -15.423 16.179 -3.308 1.00 83.44 214 ALA A C 1
ATOM 1640 O O . ALA A 1 214 ? -16.378 16.888 -3.612 1.00 83.44 214 ALA A O 1
ATOM 1641 N N . ARG A 1 215 ? -15.594 15.012 -2.673 1.00 84.88 215 ARG A N 1
ATOM 1642 C CA . ARG A 1 215 ? -16.911 14.487 -2.299 1.00 84.88 215 ARG A CA 1
ATOM 1643 C C . ARG A 1 215 ? -17.545 15.244 -1.133 1.00 84.88 215 ARG A C 1
ATOM 1645 O O . ARG A 1 215 ? -18.753 15.453 -1.167 1.00 84.88 215 ARG A O 1
ATOM 1652 N N . ALA A 1 216 ? -16.761 15.636 -0.131 1.00 82.31 216 ALA A N 1
ATOM 1653 C CA . ALA A 1 216 ? -17.236 16.387 1.031 1.00 82.31 216 ALA A CA 1
ATOM 1654 C C . ALA A 1 216 ? -17.661 17.819 0.670 1.00 82.31 216 ALA A C 1
ATOM 1656 O O . ALA A 1 216 ? -18.618 18.334 1.241 1.00 82.31 216 ALA A O 1
ATOM 1657 N N . LEU A 1 217 ? -16.967 18.440 -0.288 1.00 82.06 217 LEU A N 1
ATOM 1658 C CA . LEU A 1 217 ? -17.243 19.793 -0.774 1.00 82.06 217 LEU A CA 1
ATOM 1659 C C . LEU A 1 217 ? -18.216 19.824 -1.959 1.00 82.06 217 LEU A C 1
ATOM 1661 O O . LEU A 1 217 ? -18.690 20.900 -2.325 1.00 82.06 217 LEU A O 1
ATOM 1665 N N . ALA A 1 218 ? -18.519 18.675 -2.572 1.00 79.69 218 ALA A N 1
ATOM 1666 C CA . ALA A 1 218 ? -19.523 18.606 -3.623 1.00 79.69 218 ALA A CA 1
ATOM 1667 C C . ALA A 1 218 ? -20.861 19.110 -3.060 1.00 79.69 218 ALA A C 1
ATOM 1669 O O . ALA A 1 218 ? -21.295 18.607 -2.017 1.00 79.69 218 ALA A O 1
ATOM 1670 N N . PRO A 1 219 ? -21.537 20.067 -3.726 1.00 65.56 219 PRO A N 1
ATOM 1671 C CA . PRO A 1 219 ? -22.839 20.524 -3.276 1.00 65.56 219 PRO A CA 1
ATOM 1672 C C . PRO A 1 219 ? -23.746 19.305 -3.180 1.00 65.56 219 PRO A C 1
ATOM 1674 O O . PRO A 1 219 ? -23.956 18.594 -4.168 1.00 65.56 219 PRO A O 1
ATOM 1677 N N . GLN A 1 220 ? -24.233 19.019 -1.972 1.00 59.03 220 GLN A N 1
ATOM 1678 C CA . GLN A 1 220 ? -25.231 17.979 -1.797 1.00 59.03 220 GLN A CA 1
ATOM 1679 C C . GLN A 1 220 ? -26.397 18.365 -2.697 1.00 59.03 220 GLN A C 1
ATOM 1681 O O . GLN A 1 220 ? -26.941 19.460 -2.561 1.00 59.03 220 GLN A O 1
ATOM 1686 N N . ALA A 1 221 ? -26.714 17.524 -3.680 1.00 45.56 221 ALA A N 1
ATOM 1687 C CA . ALA A 1 221 ? -27.837 17.772 -4.559 1.00 45.56 221 ALA A CA 1
ATOM 1688 C C . ALA A 1 221 ? -29.091 17.861 -3.683 1.00 45.56 221 ALA A C 1
ATOM 1690 O O . ALA A 1 2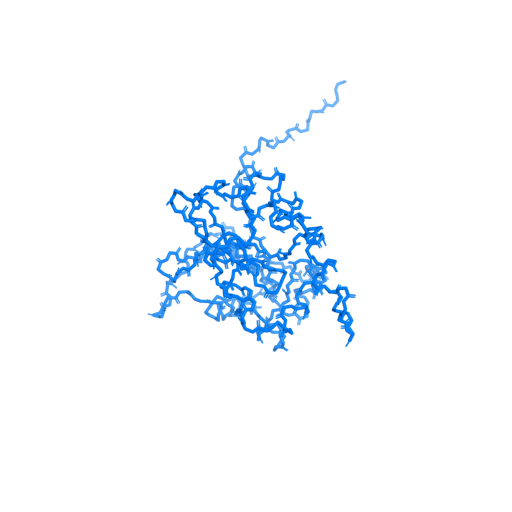21 ? -29.618 16.843 -3.238 1.00 45.56 221 ALA A O 1
ATOM 1691 N N . VAL A 1 222 ? -29.543 19.087 -3.411 1.00 43.28 222 VAL A N 1
ATOM 1692 C CA . VAL A 1 222 ? -30.893 19.344 -2.920 1.00 43.28 222 VAL A CA 1
ATOM 1693 C C . VAL A 1 222 ? -31.808 18.640 -3.921 1.00 43.28 222 VAL A C 1
ATOM 1695 O O . VAL A 1 222 ? -31.683 18.922 -5.121 1.00 43.28 222 VAL A O 1
ATOM 1698 N N . PRO A 1 223 ? -32.671 17.698 -3.499 1.00 42.56 223 PRO A N 1
ATOM 1699 C CA . PRO A 1 223 ? -33.580 17.045 -4.421 1.00 42.56 223 PRO A CA 1
ATOM 1700 C C . PRO A 1 223 ? -34.398 18.148 -5.084 1.00 42.56 223 PRO A C 1
ATOM 1702 O O . PRO A 1 223 ? -35.162 18.847 -4.418 1.00 42.56 223 PRO A O 1
ATOM 1705 N N . ARG A 1 224 ? -34.209 18.361 -6.390 1.00 40.72 224 ARG A N 1
ATOM 1706 C CA . ARG A 1 224 ? -35.122 19.210 -7.150 1.00 40.72 224 ARG A CA 1
ATOM 1707 C C . ARG A 1 224 ? -36.454 18.477 -7.149 1.00 40.72 224 ARG A C 1
ATOM 1709 O O . ARG A 1 224 ? -36.627 17.506 -7.883 1.00 40.72 224 ARG A O 1
ATOM 1716 N N . GLY A 1 225 ? -37.354 18.909 -6.267 1.00 43.62 225 GLY A N 1
ATOM 1717 C CA . GLY A 1 225 ? -38.751 18.518 -6.307 1.00 43.62 225 GLY A CA 1
ATOM 1718 C C . GLY A 1 225 ? -39.255 18.724 -7.729 1.00 43.62 225 GLY A C 1
ATOM 1719 O O . GLY A 1 225 ? -39.078 19.800 -8.303 1.00 43.62 225 GLY A O 1
ATOM 1720 N N . ARG A 1 226 ? -39.802 17.658 -8.314 1.00 41.28 226 ARG A N 1
ATOM 1721 C CA . ARG A 1 226 ? -40.540 17.742 -9.571 1.00 41.28 226 ARG A CA 1
ATOM 1722 C C . ARG A 1 226 ? -41.657 18.771 -9.374 1.00 41.28 226 ARG A C 1
ATOM 1724 O O . ARG A 1 226 ? -42.465 18.609 -8.463 1.00 41.28 226 ARG A O 1
ATOM 1731 N N . LYS A 1 227 ? -41.646 19.825 -10.188 1.00 39.34 227 LYS A N 1
ATOM 1732 C CA . LYS A 1 227 ? -42.867 20.543 -10.554 1.00 39.34 227 LYS A CA 1
ATOM 1733 C C . LYS A 1 227 ? -43.426 19.883 -11.802 1.00 39.34 227 LYS A C 1
ATOM 1735 O O . LYS A 1 227 ? -42.589 19.455 -12.631 1.00 39.34 227 LYS A O 1
#

pLDDT: mean 91.44, std 11.24, range [39.34, 98.5]

Secondary structure (DSSP, 8-state):
-PPPEEEEEEEE--SSGGG-EEEEEETTTTEEEEPPPPTT---HHHHHHHHHHHGGGSEEEEEESS--S--HHHHHHHHTT-SSPPSSHHHHGGG--GGGGPPBSSTTS-BTTB--EE--TT-TTHHHHHHHHHHHTT--SS-HHHHHHTPPPTTEEESSTT--HHHHHHHHHHSHHHHHTTS-EETTTSS-HHHHHHHTSEEEEE--HHHHHHHHHSPP-------